Protein AF-A0A3B9VF17-F1 (afdb_monomer)

Mean predicted aligned error: 5.87 Å

pLDDT: mean 86.7, std 12.81, range [39.03, 98.38]

Solvent-accessible surface area (backbone atoms only — not comparable to full-atom values): 11027 Å² total; per-residue (Å²): 119,50,37,36,34,50,56,91,50,98,65,74,57,71,63,50,37,78,75,33,61,50,42,64,71,51,41,80,39,80,69,95,64,59,68,68,61,49,61,46,72,39,68,63,47,33,46,31,40,68,51,76,87,60,20,38,36,35,48,37,70,37,72,67,36,39,51,50,50,23,49,32,55,26,48,61,78,36,95,79,31,61,57,52,21,50,26,45,31,33,50,49,46,45,34,44,37,46,25,60,60,62,47,47,57,66,59,47,52,53,27,52,74,69,71,45,40,64,62,52,49,53,54,42,44,63,75,40,40,91,52,50,34,43,35,40,38,34,71,47,86,70,33,35,40,34,41,34,35,72,34,90,40,50,81,57,70,67,50,74,69,56,84,60,80,84,77,58,90,54,87,58,71,48,38,61,45,48,29,67,61,39,30,53,80,67,45,26,51,73,49,72,38,82,62,47,25,26,37,40,37,44,37,117

Radius of gyration: 16.9 Å; Cα contacts (8 Å, |Δi|>4): 345; chains: 1; bounding box: 52×29×39 Å

Sequence (204 aa):
MKIYLNKQTHYNLENLKHRYKCLEDLEIKEFERDLGSLISDDLDNVYCQLKERETLNFYLRSPQQISYLAKQIARDFSDNSATLRLSLSELLMNSLEHGNLKIDSNTKNEMISAGSYYDLLEHLVESNNNKFIEVEYKLNEPKEIRIKDQGEGFCYQHYINANDIEDNATYSGRGIQIASVELPKNKATFKYHEGGTKLIIQFD

Secondary structure (DSSP, 8-state):
--EEEETT--S-HHHHHHH-GGGTTEEEE--SS-HHHHHHH-SSSEEEEEEGGGEEEEEE-SHHHHHHHHHHHHTTT-TT-HHHHHHHHHHHHHIIIIIIS---HHHHHHHHHTT-HHHHHHHHHHHTTT--EEEEEE-SSSPEEEEE-SS----THHHHS---SSS--SSTTHHHHHHHHHHHHTTEEEEEEGGGTEEEEEE-

Foldseek 3Di:
DAEEEAPPDPDDVVVVVVQAQLCVRYDYDHDPDDPLVCQLPDQPYWYWYQDPQRKIKIKHLDLNHQLSSLVSRLVRQDPPSPLSSLLSSLLQVCLNQCFQQNPDLVNQQVCVVVVNNVVSSVVSSNVRSSWIWIWIWNSDPQTKIKIFGNGPADPCVVLLPPPCPPPCPGPPSCSNVSNNVRQVVSQKDKDADPRHRMMMITHD

Nearest PDB structures (foldseek):
  8isj-assembly1_A  TM=5.105E-01  e=7.299E-01  Arabidopsis thaliana
  8isi-assembly1_B  TM=4.312E-01  e=2.326E+00  Arabidopsis thaliana
  8isj-assembly1_B  TM=3.440E-01  e=1.381E+00  Arabidopsis thaliana
  8f5z-assembly1_A  TM=4.822E-01  e=9.348E+00  Arabidopsis thaliana

Structure (mmCIF, N/CA/C/O backbone):
data_AF-A0A3B9VF17-F1
#
_entry.id   AF-A0A3B9VF17-F1
#
loop_
_atom_site.group_PDB
_atom_site.id
_atom_site.type_symbol
_atom_site.label_atom_id
_atom_site.label_alt_id
_atom_site.label_comp_id
_atom_site.label_asym_id
_atom_site.label_entity_id
_atom_site.label_seq_id
_atom_site.pdbx_PDB_ins_code
_atom_site.Cartn_x
_atom_site.Cartn_y
_atom_site.Cartn_z
_atom_site.occupancy
_atom_site.B_iso_or_equiv
_atom_site.auth_seq_id
_atom_site.auth_comp_id
_atom_site.auth_asym_id
_atom_site.auth_atom_id
_atom_site.pdbx_PDB_model_num
ATOM 1 N N . MET A 1 1 ? -7.890 14.203 -3.040 1.00 89.69 1 MET A N 1
ATOM 2 C CA . MET A 1 1 ? -7.988 12.784 -2.668 1.00 89.69 1 MET A CA 1
ATOM 3 C C . MET A 1 1 ? -8.905 12.621 -1.475 1.00 89.69 1 MET A C 1
ATOM 5 O O . MET A 1 1 ? -8.795 13.400 -0.532 1.00 89.69 1 MET A O 1
ATOM 9 N N . LYS A 1 2 ? -9.821 11.656 -1.549 1.00 93.00 2 LYS A N 1
ATOM 10 C CA . LYS A 1 2 ? -10.752 11.261 -0.483 1.00 93.00 2 LYS A CA 1
ATOM 11 C C . LYS A 1 2 ? -10.677 9.747 -0.270 1.00 93.00 2 LYS A C 1
ATOM 13 O O . LYS A 1 2 ? -10.248 9.032 -1.176 1.00 93.00 2 LYS A O 1
ATOM 18 N N . ILE A 1 3 ? -11.101 9.267 0.900 1.00 93.25 3 ILE A N 1
ATOM 19 C CA . ILE A 1 3 ? -11.329 7.834 1.143 1.00 93.25 3 ILE A CA 1
ATOM 20 C C . ILE A 1 3 ? -12.826 7.570 1.073 1.00 93.25 3 ILE A C 1
ATOM 22 O O . ILE A 1 3 ? -13.580 8.157 1.846 1.00 93.25 3 ILE A O 1
ATOM 26 N N . TYR A 1 4 ? -13.254 6.678 0.187 1.00 93.50 4 TYR A N 1
ATOM 27 C CA . TYR A 1 4 ? -14.648 6.284 0.076 1.00 93.50 4 TYR A CA 1
ATOM 28 C C . TYR A 1 4 ? -14.893 4.892 0.637 1.00 93.50 4 TYR A C 1
ATOM 30 O O . TYR A 1 4 ? -14.300 3.915 0.181 1.00 93.50 4 TYR A O 1
ATOM 38 N N . LEU A 1 5 ? -15.803 4.797 1.602 1.00 90.38 5 LEU A N 1
ATOM 39 C CA . LEU A 1 5 ? -16.266 3.530 2.156 1.00 90.38 5 LEU A CA 1
ATOM 40 C C . LEU A 1 5 ? -17.581 3.114 1.507 1.00 90.38 5 LEU A C 1
ATOM 42 O O . LEU A 1 5 ? -18.548 3.879 1.511 1.00 90.38 5 LEU A O 1
ATOM 46 N N . ASN A 1 6 ? -17.623 1.880 1.003 1.00 86.31 6 ASN A N 1
ATOM 47 C CA . ASN A 1 6 ? -18.844 1.301 0.454 1.00 86.31 6 ASN A CA 1
ATOM 48 C C . ASN A 1 6 ? -19.916 1.115 1.550 1.00 86.31 6 ASN A C 1
ATOM 50 O O . ASN A 1 6 ? -19.707 0.387 2.519 1.00 86.31 6 ASN A O 1
ATOM 54 N N . LYS A 1 7 ? -21.082 1.741 1.351 1.00 72.50 7 LYS A N 1
ATOM 55 C CA . LYS A 1 7 ? -22.244 1.768 2.260 1.00 72.50 7 LYS A CA 1
ATOM 56 C C . LYS A 1 7 ? -22.874 0.403 2.582 1.00 72.50 7 LYS A C 1
ATOM 58 O O . LYS A 1 7 ? -23.651 0.326 3.528 1.00 72.50 7 LYS A O 1
ATOM 63 N N . GLN A 1 8 ? -22.552 -0.679 1.868 1.00 63.75 8 GLN A N 1
ATOM 64 C CA . GLN A 1 8 ? -23.110 -2.023 2.130 1.00 63.75 8 GLN A CA 1
ATOM 65 C C . GLN A 1 8 ? -22.762 -2.614 3.519 1.00 63.75 8 GLN A C 1
ATOM 67 O O . GLN A 1 8 ? -23.153 -3.732 3.843 1.00 63.75 8 GLN A O 1
ATOM 72 N N . THR A 1 9 ? -22.034 -1.886 4.362 1.00 60.69 9 THR A N 1
ATOM 73 C CA . THR A 1 9 ? -21.557 -2.341 5.668 1.00 60.69 9 THR A CA 1
ATOM 74 C C . THR A 1 9 ? -22.549 -1.963 6.778 1.00 60.69 9 THR A C 1
ATOM 76 O O . THR A 1 9 ? -22.805 -0.782 6.997 1.00 60.69 9 THR A O 1
ATOM 79 N N . HIS A 1 10 ? -23.072 -2.935 7.536 1.00 58.78 10 HIS A N 1
ATOM 80 C CA . HIS A 1 10 ? -24.041 -2.727 8.635 1.00 58.78 10 HIS A CA 1
ATOM 81 C C . HIS A 1 10 ? -23.452 -2.123 9.935 1.00 58.78 10 HIS A C 1
ATOM 83 O O . HIS A 1 10 ? -23.993 -2.330 11.021 1.00 58.78 10 HIS A O 1
ATOM 89 N N . TYR A 1 11 ? -22.341 -1.388 9.864 1.00 63.72 11 TYR A N 1
ATOM 90 C CA . TYR A 1 11 ? -21.619 -0.899 11.043 1.00 63.72 11 TYR A CA 1
ATOM 91 C C . TYR A 1 11 ? -21.851 0.591 11.313 1.00 63.72 11 TYR A C 1
ATOM 93 O O . TYR A 1 11 ? -22.011 1.398 10.398 1.00 63.72 11 TYR A O 1
ATOM 101 N N . ASN A 1 12 ? -21.812 0.967 12.594 1.00 71.50 12 ASN A N 1
ATOM 102 C CA . ASN A 1 12 ? -21.873 2.360 13.028 1.00 71.50 12 ASN A CA 1
ATOM 103 C C . ASN A 1 12 ? -20.493 3.028 12.873 1.00 71.50 12 ASN A C 1
ATOM 105 O O . ASN A 1 12 ? -19.665 2.989 13.784 1.00 71.50 12 ASN A O 1
ATOM 109 N N . LEU A 1 13 ? -20.248 3.622 11.703 1.00 77.06 13 LEU A N 1
ATOM 110 C CA . LEU A 1 13 ? -18.982 4.282 11.373 1.00 77.06 13 LEU A CA 1
ATOM 111 C C . LEU A 1 13 ? -18.677 5.499 12.259 1.00 77.06 13 LEU A C 1
ATOM 113 O O . LEU A 1 13 ? -17.509 5.769 12.524 1.00 77.06 13 LEU A O 1
ATOM 117 N N . GLU A 1 14 ? -19.695 6.217 12.734 1.00 80.25 14 GLU A N 1
ATOM 118 C CA . GLU A 1 14 ? -19.496 7.417 13.560 1.00 80.25 14 GLU A CA 1
ATOM 119 C C . GLU A 1 14 ? -18.736 7.090 14.850 1.00 80.25 14 GLU A C 1
ATOM 121 O O . GLU A 1 14 ? -17.840 7.827 15.257 1.00 80.25 14 GLU A O 1
ATOM 126 N N . ASN A 1 15 ? -19.001 5.923 15.446 1.00 78.94 15 ASN A N 1
ATOM 127 C CA . ASN A 1 15 ? -18.229 5.448 16.593 1.00 78.94 15 ASN A CA 1
ATOM 128 C C . ASN A 1 15 ? -16.751 5.206 16.225 1.00 78.94 15 ASN A C 1
ATOM 130 O O . ASN A 1 15 ? -15.850 5.673 16.921 1.00 78.94 15 ASN A O 1
ATOM 134 N N . LEU A 1 16 ? -16.495 4.547 15.090 1.00 80.38 16 LEU A N 1
ATOM 135 C CA . LEU A 1 16 ? -15.132 4.267 14.629 1.00 80.38 16 LEU 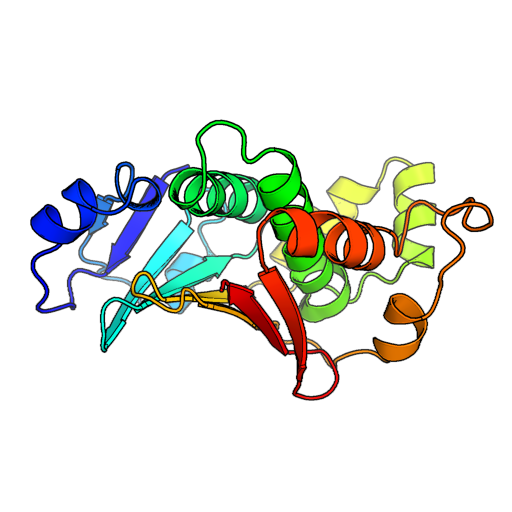A CA 1
ATOM 136 C C . LEU A 1 16 ? -14.350 5.554 14.340 1.00 80.38 16 LEU A C 1
ATOM 138 O O . LEU A 1 16 ? -13.188 5.654 14.728 1.00 80.38 16 LEU A O 1
ATOM 142 N N . LYS A 1 17 ? -14.979 6.561 13.724 1.00 86.19 17 LYS A N 1
ATOM 143 C CA . LYS A 1 17 ? -14.353 7.865 13.446 1.00 86.19 17 LYS A CA 1
ATOM 144 C C . LYS A 1 17 ? -13.918 8.610 14.700 1.00 86.19 17 LYS A C 1
ATOM 146 O O . LYS A 1 17 ? -12.888 9.270 14.685 1.00 86.19 17 LYS A O 1
ATOM 151 N N . HIS A 1 18 ? -14.666 8.483 15.795 1.00 83.12 18 HIS A N 1
ATOM 152 C CA . HIS A 1 18 ? -14.258 9.059 17.076 1.00 83.12 18 HIS A CA 1
ATOM 153 C C . HIS A 1 18 ? -13.050 8.352 17.701 1.00 83.12 18 HIS A C 1
ATOM 155 O O . HIS A 1 18 ? -12.362 8.942 18.532 1.00 83.12 18 HIS A O 1
ATOM 161 N N . ARG A 1 19 ? -12.794 7.095 17.323 1.00 82.44 19 ARG A N 1
ATOM 162 C CA . ARG A 1 19 ? -11.741 6.260 17.908 1.00 82.44 19 ARG A CA 1
ATOM 163 C C . ARG A 1 19 ? -10.463 6.204 17.065 1.00 82.44 19 ARG A C 1
ATOM 165 O O . ARG A 1 19 ? -9.390 6.010 17.632 1.00 82.44 19 ARG A O 1
ATOM 172 N N . TYR A 1 20 ? -10.569 6.379 15.748 1.00 87.00 20 TYR A N 1
ATOM 173 C CA . TYR A 1 20 ? -9.475 6.193 14.792 1.00 87.00 20 TYR A CA 1
ATOM 174 C C . TYR A 1 20 ? -9.318 7.413 13.881 1.00 87.00 20 TYR A C 1
ATOM 176 O O . TYR A 1 20 ? -10.197 7.722 13.073 1.00 87.00 20 TYR A O 1
ATOM 184 N N . LYS A 1 21 ? -8.166 8.084 13.980 1.00 86.19 21 LYS A N 1
ATOM 185 C CA . LYS A 1 21 ? -7.835 9.295 13.217 1.00 86.19 21 LYS A CA 1
ATOM 186 C C . LYS A 1 21 ? -7.746 9.036 11.713 1.00 86.19 21 LYS A C 1
ATOM 188 O O . LYS A 1 21 ? -8.050 9.926 10.923 1.00 86.19 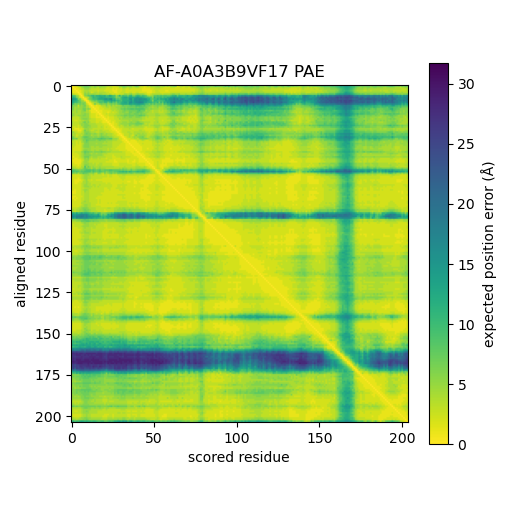21 LYS A O 1
ATOM 193 N N . CYS A 1 22 ? -7.364 7.829 11.289 1.00 86.00 22 CYS A N 1
ATOM 194 C CA . CYS A 1 22 ? -7.292 7.462 9.874 1.00 86.00 22 CYS A CA 1
ATOM 195 C C . CYS A 1 22 ? -8.662 7.533 9.176 1.00 86.00 22 CYS A C 1
ATOM 197 O O . CYS A 1 22 ? -8.720 7.643 7.949 1.00 86.00 22 CYS A O 1
ATOM 199 N N . LEU A 1 23 ? -9.751 7.517 9.956 1.00 86.81 23 LEU A N 1
ATOM 200 C CA . LEU A 1 23 ? -11.132 7.544 9.479 1.00 86.81 23 LEU A CA 1
ATOM 201 C C . LEU A 1 23 ? -11.753 8.939 9.479 1.00 86.81 23 LEU A C 1
ATOM 203 O O . LEU A 1 23 ? -12.861 9.090 8.967 1.00 86.81 23 LEU A O 1
ATOM 207 N N . GLU A 1 24 ? -11.076 9.953 10.026 1.00 85.00 24 GLU A N 1
ATOM 208 C CA . GLU A 1 24 ? -11.612 11.320 10.112 1.00 85.00 24 GLU A CA 1
ATOM 209 C C . GLU A 1 24 ? -12.061 11.844 8.739 1.00 85.00 24 GLU A C 1
ATOM 211 O O . GLU A 1 24 ? -13.158 12.384 8.606 1.00 85.00 24 GLU A O 1
ATOM 216 N N . ASP A 1 25 ? -11.254 11.594 7.706 1.00 84.94 25 ASP A N 1
ATOM 217 C CA . ASP A 1 25 ? -11.475 12.087 6.339 1.00 84.94 25 ASP A CA 1
ATOM 218 C C . ASP A 1 25 ? -12.279 11.113 5.452 1.00 84.94 25 ASP A C 1
ATOM 220 O O . ASP A 1 25 ? -12.398 11.309 4.240 1.00 84.94 25 ASP A O 1
ATOM 224 N N . LEU A 1 26 ? -12.801 10.024 6.025 1.00 89.31 26 LEU A N 1
ATOM 225 C CA . LEU A 1 26 ? -13.478 8.971 5.272 1.00 89.31 26 LEU A CA 1
ATOM 226 C C . LEU A 1 26 ? -14.944 9.341 4.993 1.00 89.31 26 LEU A C 1
ATOM 228 O O . LEU A 1 26 ? -15.722 9.662 5.894 1.00 89.31 26 LEU A O 1
ATOM 232 N N . GLU A 1 27 ? -15.349 9.257 3.729 1.00 91.00 27 GLU A N 1
ATOM 233 C CA . GLU A 1 27 ? -16.702 9.543 3.247 1.00 91.00 27 GLU A CA 1
ATOM 234 C C . GLU A 1 27 ? -17.443 8.240 2.922 1.00 91.00 27 GLU A C 1
ATOM 236 O O . GLU A 1 27 ? -16.956 7.406 2.160 1.00 91.00 27 GLU A O 1
ATOM 241 N N . ILE A 1 28 ? -18.650 8.058 3.463 1.00 88.12 28 ILE A N 1
ATOM 242 C CA . ILE A 1 28 ? -19.501 6.920 3.088 1.00 88.12 28 ILE A CA 1
ATOM 243 C C . ILE A 1 28 ? -20.175 7.230 1.760 1.00 88.12 28 ILE A C 1
ATOM 245 O O . ILE A 1 28 ? -20.833 8.266 1.628 1.00 88.12 28 ILE A O 1
ATOM 249 N N . LYS A 1 29 ? -20.076 6.305 0.805 1.00 87.75 29 LYS A N 1
ATOM 250 C CA . LYS A 1 29 ? -20.800 6.396 -0.462 1.00 87.75 29 LYS A CA 1
ATOM 251 C C . LYS A 1 29 ? -21.434 5.069 -0.843 1.00 87.75 29 LYS A C 1
ATOM 253 O O . LYS A 1 29 ? -20.898 3.989 -0.598 1.00 87.75 29 LYS A O 1
ATOM 258 N N . GLU A 1 30 ? -22.611 5.176 -1.441 1.00 85.00 30 GLU A N 1
ATOM 259 C CA . GLU A 1 30 ? -23.210 4.085 -2.194 1.00 85.00 30 GLU A CA 1
ATOM 260 C C . GLU A 1 30 ? -22.694 4.172 -3.623 1.00 85.00 30 GLU A C 1
ATOM 262 O O . GLU A 1 30 ? -22.652 5.259 -4.203 1.00 85.00 30 GLU A O 1
ATOM 267 N N . PHE A 1 31 ? -22.258 3.042 -4.159 1.00 83.88 31 PHE A N 1
ATOM 268 C CA . PHE A 1 31 ? -21.718 2.972 -5.503 1.00 83.88 31 PHE A CA 1
ATOM 269 C C . PHE A 1 31 ? -22.692 2.217 -6.394 1.00 83.88 31 PHE A C 1
ATOM 271 O O . PHE A 1 31 ? -23.063 1.088 -6.085 1.00 83.88 31 PHE A O 1
ATOM 278 N N . GLU A 1 32 ? -23.088 2.837 -7.502 1.00 84.12 32 GLU A N 1
ATOM 279 C CA . GLU A 1 32 ? -23.902 2.180 -8.532 1.00 84.12 32 GLU A CA 1
ATOM 280 C C . GLU A 1 32 ? -23.059 1.245 -9.412 1.00 84.12 32 GLU A C 1
ATOM 282 O O . GLU A 1 32 ? -23.558 0.256 -9.942 1.00 84.12 32 GLU A O 1
ATOM 287 N N . ARG A 1 33 ? -21.765 1.558 -9.557 1.00 88.06 33 ARG A N 1
ATOM 288 C CA . ARG A 1 33 ? -20.777 0.762 -10.294 1.00 88.06 33 ARG A CA 1
ATOM 289 C C . ARG A 1 33 ? -20.132 -0.273 -9.377 1.00 88.06 33 ARG A C 1
ATOM 291 O O . ARG A 1 33 ? -20.023 -0.055 -8.169 1.00 88.06 33 ARG A O 1
ATOM 298 N N . ASP A 1 34 ? -19.656 -1.374 -9.954 1.00 89.12 34 ASP A N 1
ATOM 299 C CA . ASP A 1 34 ? -18.864 -2.340 -9.203 1.00 89.12 34 ASP A CA 1
ATOM 300 C C . ASP A 1 34 ? -17.531 -1.728 -8.744 1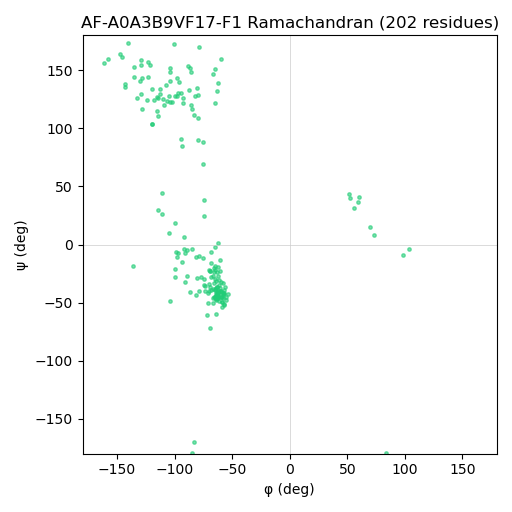.00 89.12 34 ASP A C 1
ATOM 302 O O . ASP A 1 34 ? -16.969 -0.818 -9.362 1.00 89.12 34 ASP A O 1
ATOM 306 N N . LEU A 1 35 ? -17.028 -2.239 -7.623 1.00 89.56 35 LEU A N 1
ATOM 307 C CA . LEU A 1 35 ? -15.846 -1.694 -6.972 1.00 89.56 35 LEU A CA 1
ATOM 308 C C . LEU A 1 35 ? -14.585 -1.807 -7.841 1.00 89.56 35 LEU A C 1
ATOM 310 O O . LEU A 1 35 ? -13.763 -0.895 -7.827 1.00 89.56 35 LEU A O 1
ATOM 314 N N . GLY A 1 36 ? -14.442 -2.895 -8.603 1.00 90.75 36 GLY A N 1
ATOM 315 C CA . GLY A 1 36 ? -13.287 -3.103 -9.476 1.00 90.75 36 GLY A CA 1
ATOM 316 C C . GLY A 1 36 ? -13.218 -2.045 -10.572 1.00 90.75 36 GLY A C 1
ATOM 317 O O . GLY A 1 36 ? -12.158 -1.474 -10.816 1.00 90.75 36 GLY A O 1
ATOM 318 N N . SER A 1 37 ? -14.363 -1.713 -11.167 1.00 92.50 37 SER A N 1
ATOM 319 C CA . SER A 1 37 ? -14.459 -0.655 -12.167 1.00 92.50 37 SER A CA 1
ATOM 320 C C . SER A 1 37 ? -14.144 0.733 -11.598 1.00 92.50 37 SER A C 1
ATOM 322 O O . SER A 1 37 ? -13.466 1.514 -12.258 1.00 92.50 37 SER A O 1
ATOM 324 N N . LEU A 1 38 ? -14.570 1.037 -10.369 1.00 92.81 38 LEU A N 1
ATOM 325 C CA . LEU A 1 38 ? -14.210 2.297 -9.706 1.00 92.81 38 LEU A CA 1
ATOM 326 C C . LEU A 1 38 ? -12.704 2.404 -9.457 1.00 92.81 38 LEU A C 1
ATOM 328 O O . LEU A 1 38 ? -12.100 3.422 -9.777 1.00 92.81 38 LEU A O 1
ATOM 332 N N . ILE A 1 39 ? -12.100 1.335 -8.933 1.00 93.56 39 ILE A N 1
ATOM 333 C CA . ILE A 1 39 ? -10.655 1.258 -8.695 1.00 93.56 39 ILE A CA 1
ATOM 334 C C . ILE A 1 39 ? -9.881 1.406 -10.013 1.00 93.56 39 ILE A C 1
ATOM 336 O O . ILE A 1 39 ? -8.844 2.065 -10.044 1.00 93.56 39 ILE A O 1
ATOM 340 N N . SER A 1 40 ? -10.374 0.805 -11.100 1.00 92.94 40 SER A N 1
ATOM 341 C CA . SER A 1 40 ? -9.770 0.883 -12.437 1.00 92.94 40 SER A CA 1
ATOM 342 C C . SER A 1 40 ? -9.769 2.309 -13.012 1.00 92.94 40 SER A C 1
ATOM 344 O O . SER A 1 40 ? -8.799 2.710 -13.659 1.00 92.94 40 SER A O 1
ATOM 346 N N . ASP A 1 41 ? -10.819 3.086 -12.761 1.00 92.44 41 ASP A N 1
ATOM 347 C CA . ASP A 1 41 ? -11.034 4.360 -13.456 1.00 92.44 41 ASP A CA 1
ATOM 348 C C . ASP A 1 41 ? -10.611 5.594 -12.647 1.00 92.44 41 ASP A C 1
ATOM 350 O O . ASP A 1 41 ? -10.396 6.657 -13.224 1.00 92.44 41 ASP A O 1
ATOM 354 N N . ASP A 1 42 ? -10.514 5.480 -11.321 1.00 93.69 42 ASP A N 1
ATOM 355 C CA . ASP A 1 42 ? -10.241 6.607 -10.428 1.00 93.69 42 ASP A CA 1
ATOM 356 C C . ASP A 1 42 ? -8.944 6.395 -9.635 1.00 93.69 42 ASP A C 1
ATOM 358 O O . ASP A 1 42 ? -8.879 5.641 -8.660 1.00 93.69 42 ASP A O 1
ATOM 362 N N . LEU A 1 43 ? -7.901 7.106 -10.066 1.00 93.62 43 LEU A N 1
ATOM 363 C CA . LEU A 1 43 ? -6.585 7.136 -9.423 1.00 93.62 43 LEU A CA 1
ATOM 364 C C . LEU A 1 43 ? -6.447 8.251 -8.372 1.00 93.62 43 LEU A C 1
ATOM 366 O O . LEU A 1 43 ? -5.439 8.297 -7.658 1.00 93.62 43 LEU A O 1
ATOM 370 N N . ASP A 1 44 ? -7.446 9.132 -8.262 1.00 94.62 44 ASP A N 1
ATOM 371 C CA . ASP A 1 44 ? -7.438 10.321 -7.407 1.00 94.62 44 ASP A CA 1
ATOM 372 C C . ASP A 1 44 ? -8.064 10.078 -6.033 1.00 94.62 44 ASP A C 1
ATOM 374 O O . ASP A 1 44 ? -7.883 10.897 -5.122 1.00 94.62 44 ASP A O 1
ATOM 378 N N . ASN A 1 45 ? -8.803 8.980 -5.858 1.00 95.38 45 ASN A N 1
ATOM 379 C CA . ASN A 1 45 ? -9.443 8.613 -4.596 1.00 95.38 45 ASN A CA 1
ATOM 380 C C . ASN A 1 45 ? -9.127 7.180 -4.181 1.00 95.38 45 ASN A C 1
ATOM 382 O O . ASN A 1 45 ? -8.842 6.321 -5.006 1.00 95.38 45 ASN A O 1
ATOM 386 N N . VAL A 1 46 ? -9.185 6.919 -2.877 1.00 95.88 46 VAL A N 1
ATOM 387 C CA . VAL A 1 46 ? -8.988 5.581 -2.316 1.00 95.88 46 VAL A CA 1
ATOM 388 C C . VAL A 1 46 ? -10.348 4.978 -2.021 1.00 95.88 46 VAL A C 1
ATOM 390 O O . VAL A 1 46 ? -11.157 5.572 -1.310 1.00 95.88 46 VAL A O 1
ATOM 393 N N . TYR A 1 47 ? -10.586 3.774 -2.520 1.00 94.75 47 TYR A N 1
ATOM 394 C CA . TYR A 1 47 ? -11.794 3.022 -2.216 1.00 94.75 47 TYR A CA 1
ATOM 395 C C . TYR A 1 47 ? -11.511 2.020 -1.108 1.00 94.75 47 TYR A C 1
ATOM 397 O O . TYR A 1 47 ? -10.427 1.437 -1.042 1.00 94.75 47 TYR A O 1
ATOM 405 N N . CYS A 1 48 ? -12.487 1.813 -0.230 1.00 92.81 48 CYS A N 1
ATOM 406 C CA . CYS A 1 48 ? -12.377 0.839 0.836 1.00 92.81 48 CYS A CA 1
ATOM 407 C C . CYS A 1 48 ? -13.703 0.154 1.169 1.00 92.81 48 CYS A C 1
ATOM 409 O O . CYS A 1 48 ? -14.800 0.622 0.846 1.00 92.81 48 CYS A O 1
ATOM 411 N N . GLN A 1 49 ? -13.579 -0.985 1.838 1.00 91.31 49 GLN A N 1
ATOM 412 C CA . GLN A 1 49 ? -14.684 -1.762 2.380 1.00 91.31 49 GLN A CA 1
ATOM 413 C C . GLN A 1 49 ? -14.395 -2.100 3.836 1.00 91.31 49 GLN A C 1
ATOM 415 O O . GLN A 1 49 ? -13.267 -2.436 4.190 1.00 91.31 49 GLN A O 1
ATOM 420 N N . LEU A 1 50 ? -15.419 -2.056 4.680 1.00 87.00 50 LEU A N 1
ATOM 421 C CA . LEU A 1 50 ? -15.315 -2.562 6.039 1.00 87.00 50 LEU A CA 1
ATOM 422 C C . LEU A 1 50 ? -15.597 -4.066 6.009 1.00 87.00 50 LEU A C 1
ATOM 424 O O . LEU A 1 50 ? -16.685 -4.499 5.634 1.00 87.00 50 LEU A O 1
ATOM 428 N N . LYS A 1 51 ? -14.592 -4.851 6.381 1.00 84.56 51 LYS A N 1
ATOM 429 C CA . LYS A 1 51 ? -14.700 -6.280 6.671 1.00 84.56 51 LYS A CA 1
ATOM 430 C C . LYS A 1 51 ? -15.133 -6.472 8.134 1.00 84.56 51 LYS A C 1
ATOM 432 O O . LYS A 1 51 ? -15.358 -5.521 8.884 1.00 84.56 51 LYS A O 1
ATOM 437 N N . GLU A 1 52 ? -15.262 -7.723 8.557 1.00 78.00 52 GLU A N 1
ATOM 438 C CA . GLU A 1 52 ? -15.599 -8.062 9.941 1.00 78.00 52 GLU A CA 1
ATOM 439 C C . GLU A 1 52 ? -14.560 -7.528 10.953 1.00 78.00 52 GLU A C 1
ATOM 441 O O . GLU A 1 52 ? -13.394 -7.286 10.630 1.00 78.00 52 GLU A O 1
ATOM 446 N N . ARG A 1 53 ? -14.978 -7.406 12.223 1.00 77.44 53 ARG A N 1
ATOM 447 C CA . ARG A 1 53 ? -14.102 -7.106 13.378 1.00 77.44 53 ARG A CA 1
ATOM 448 C C . ARG A 1 53 ? -13.324 -5.783 13.282 1.00 77.44 53 ARG A C 1
ATOM 450 O O . ARG A 1 53 ? -12.193 -5.712 13.755 1.00 77.44 53 ARG A O 1
ATOM 457 N N . GLU A 1 54 ? -13.935 -4.744 12.708 1.00 84.62 54 GLU A N 1
ATOM 458 C CA . GLU A 1 54 ? -13.312 -3.416 12.543 1.00 84.62 54 GLU A CA 1
ATOM 459 C C . GLU A 1 54 ? -12.030 -3.475 11.691 1.00 84.62 54 GLU A C 1
ATOM 461 O O . GLU A 1 54 ? -11.015 -2.851 11.999 1.00 84.62 54 GLU A O 1
ATOM 466 N N . THR A 1 55 ? -12.071 -4.270 10.619 1.00 90.38 55 THR A N 1
ATOM 467 C CA . THR A 1 55 ? -10.989 -4.356 9.631 1.00 90.38 55 THR A CA 1
ATOM 468 C C . THR A 1 55 ? -11.397 -3.596 8.381 1.00 90.38 55 THR A C 1
ATOM 470 O O . THR A 1 55 ? -12.415 -3.918 7.775 1.00 90.38 55 THR A O 1
ATOM 473 N N . LEU A 1 56 ? -10.616 -2.604 7.969 1.00 92.69 56 LEU A N 1
ATOM 474 C CA . LEU A 1 56 ? -10.831 -1.898 6.709 1.00 92.69 56 LEU A CA 1
ATOM 475 C C . LEU A 1 56 ? -9.948 -2.481 5.629 1.00 92.69 56 LEU A C 1
ATOM 477 O O . LEU A 1 56 ? -8.788 -2.779 5.872 1.00 92.69 56 LEU A O 1
ATOM 481 N N . ASN A 1 57 ? -10.496 -2.614 4.435 1.00 95.00 57 ASN A N 1
ATOM 482 C CA . ASN A 1 57 ? -9.766 -3.067 3.275 1.00 95.00 57 ASN A CA 1
ATOM 483 C C . ASN A 1 57 ? -9.703 -1.954 2.244 1.00 95.00 57 ASN A C 1
ATOM 485 O O . ASN A 1 57 ? -10.751 -1.551 1.743 1.00 95.00 57 ASN A O 1
ATOM 489 N N . PHE A 1 58 ? -8.507 -1.455 1.959 1.00 96.50 58 PHE A N 1
ATOM 490 C CA . PHE A 1 58 ? -8.261 -0.383 0.999 1.00 96.50 58 PHE A CA 1
ATOM 491 C C . PHE A 1 58 ? -7.683 -0.941 -0.295 1.00 96.50 58 PHE A C 1
ATOM 493 O O . PHE A 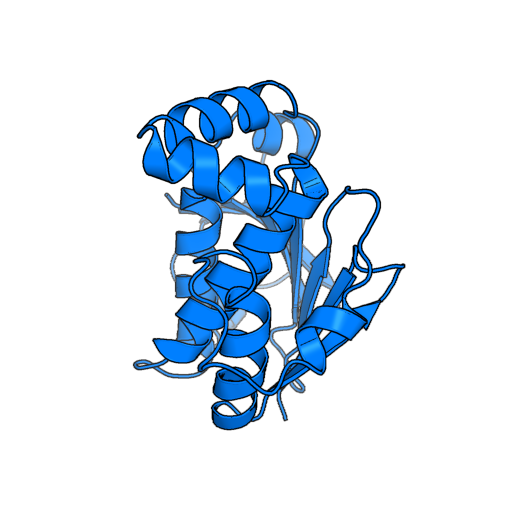1 58 ? -6.970 -1.944 -0.284 1.00 96.50 58 PHE A O 1
ATOM 500 N N . TYR A 1 59 ? -7.951 -0.245 -1.394 1.00 97.25 59 TYR A N 1
ATOM 501 C CA . TYR A 1 59 ? -7.490 -0.623 -2.723 1.00 97.25 59 TYR A CA 1
ATOM 502 C C . TYR A 1 59 ? -6.702 0.527 -3.349 1.00 97.25 59 TYR A C 1
ATOM 504 O O . TYR A 1 59 ? -7.208 1.649 -3.428 1.00 97.25 59 TYR A O 1
ATOM 512 N N . LEU A 1 60 ? -5.461 0.255 -3.762 1.00 98.25 60 LEU A N 1
ATOM 513 C CA . LEU A 1 60 ? -4.517 1.266 -4.250 1.00 98.25 60 LEU A CA 1
ATOM 514 C C . LEU A 1 60 ? -3.925 0.874 -5.603 1.00 98.25 60 LEU A C 1
ATOM 516 O O . LEU A 1 60 ? -3.618 -0.292 -5.840 1.00 98.25 60 LEU A O 1
ATOM 520 N N . ARG A 1 61 ? -3.708 1.859 -6.467 1.00 97.12 61 ARG A N 1
ATOM 521 C CA . ARG A 1 61 ? -3.120 1.705 -7.804 1.00 97.12 61 ARG A CA 1
ATOM 522 C C . ARG A 1 61 ? -2.080 2.762 -8.149 1.00 97.12 61 ARG A C 1
ATOM 524 O O . ARG A 1 61 ? -1.285 2.528 -9.051 1.00 97.12 61 ARG A O 1
ATOM 531 N N . SER A 1 62 ? -2.060 3.893 -7.444 1.00 96.88 62 SER A N 1
ATOM 532 C CA . SER A 1 62 ? -1.150 5.003 -7.728 1.00 96.88 62 SER A CA 1
ATOM 533 C C . SER A 1 62 ? -0.238 5.362 -6.544 1.00 96.88 62 SER A C 1
ATOM 535 O O . SER A 1 62 ? -0.609 5.166 -5.378 1.00 96.88 62 SER A O 1
ATOM 537 N N . PRO A 1 63 ? 0.942 5.957 -6.803 1.00 96.69 63 PRO A N 1
ATOM 538 C CA . PRO A 1 63 ? 1.813 6.495 -5.757 1.00 96.69 63 PRO A CA 1
ATOM 539 C 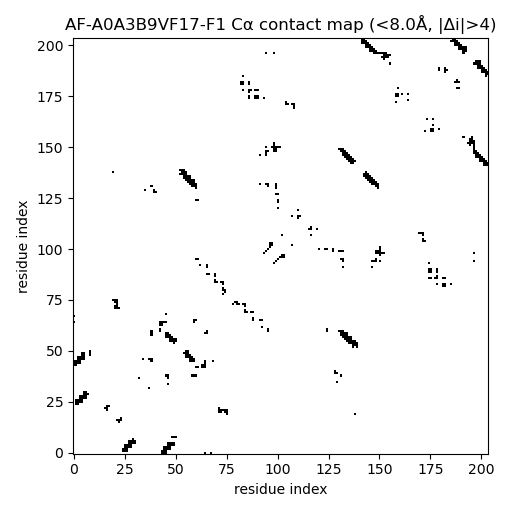C . PRO A 1 63 ? 1.128 7.553 -4.885 1.00 96.69 63 PRO A C 1
ATOM 541 O O . PRO A 1 63 ? 1.391 7.652 -3.686 1.00 96.69 63 PRO A O 1
ATOM 544 N N . GLN A 1 64 ? 0.223 8.342 -5.468 1.00 96.56 64 GLN A N 1
ATOM 545 C CA . GLN A 1 64 ? -0.537 9.369 -4.763 1.00 96.56 64 GLN A CA 1
ATOM 546 C C . GLN A 1 64 ? -1.478 8.728 -3.733 1.00 96.56 64 GLN A C 1
ATOM 548 O O . GLN A 1 64 ? -1.495 9.159 -2.577 1.00 96.56 64 GLN A O 1
ATOM 553 N N . GLN A 1 65 ? -2.195 7.663 -4.117 1.00 97.56 65 GLN A N 1
ATOM 554 C CA . GLN A 1 65 ? -3.044 6.880 -3.212 1.00 97.56 65 GLN A CA 1
ATOM 555 C C . GLN A 1 65 ? -2.223 6.225 -2.095 1.00 97.56 65 GLN A C 1
ATOM 557 O O . GLN A 1 65 ? -2.624 6.276 -0.932 1.00 97.56 65 GLN A O 1
ATOM 562 N N . ILE A 1 66 ? -1.052 5.669 -2.426 1.00 97.75 66 ILE A N 1
ATOM 563 C CA . ILE A 1 66 ? -0.116 5.080 -1.456 1.00 97.75 66 ILE A CA 1
ATOM 564 C C . ILE A 1 66 ? 0.328 6.113 -0.420 1.00 97.75 66 ILE A C 1
ATOM 566 O O . ILE A 1 66 ? 0.165 5.896 0.781 1.00 97.75 66 ILE A O 1
ATOM 570 N N . SER A 1 67 ? 0.848 7.254 -0.879 1.00 95.88 67 SER A N 1
ATOM 571 C CA . SER A 1 67 ? 1.329 8.332 -0.010 1.00 95.88 67 SER A CA 1
ATOM 572 C C . SER A 1 67 ? 0.225 8.840 0.919 1.00 95.88 67 SER A C 1
ATOM 574 O O . SER A 1 67 ? 0.437 9.041 2.121 1.00 95.88 67 SER A O 1
ATOM 576 N N . TYR A 1 68 ? -0.984 8.994 0.377 1.00 95.81 68 TYR A N 1
ATOM 577 C CA . TYR A 1 68 ? -2.141 9.428 1.140 1.00 95.81 68 TYR A CA 1
ATOM 578 C C . TYR A 1 68 ? -2.574 8.391 2.184 1.00 95.81 68 TYR A C 1
ATOM 580 O O . TYR A 1 68 ? -2.694 8.747 3.358 1.00 95.81 68 TYR A O 1
ATOM 588 N N . LEU A 1 69 ? -2.742 7.114 1.816 1.00 96.25 69 LEU A N 1
ATOM 589 C CA . LEU A 1 69 ? -3.153 6.081 2.773 1.00 96.25 69 LEU A CA 1
ATOM 590 C C . LEU A 1 69 ? -2.096 5.866 3.863 1.00 96.25 69 LEU A C 1
ATOM 592 O O . LEU A 1 69 ? -2.445 5.800 5.042 1.00 96.25 69 LEU A O 1
ATOM 596 N N . ALA A 1 70 ? -0.810 5.819 3.501 1.00 95.44 70 ALA A N 1
ATOM 597 C CA . ALA A 1 70 ? 0.285 5.681 4.461 1.00 95.44 70 ALA A CA 1
ATOM 598 C C . ALA A 1 70 ? 0.263 6.811 5.500 1.00 95.44 70 ALA A C 1
ATOM 600 O O . ALA A 1 70 ? 0.424 6.564 6.697 1.00 95.44 70 ALA A O 1
ATOM 601 N N . LYS A 1 71 ? -0.003 8.053 5.067 1.00 93.44 71 LYS A N 1
ATOM 602 C CA . LYS A 1 71 ? -0.195 9.191 5.974 1.00 93.44 71 LYS A CA 1
ATOM 603 C C . LYS A 1 71 ? -1.404 8.988 6.889 1.00 93.44 71 LYS A C 1
ATOM 605 O O . LYS A 1 71 ? -1.276 9.244 8.083 1.00 93.44 71 LYS A O 1
ATOM 610 N N . GLN A 1 72 ? -2.547 8.550 6.358 1.00 92.50 72 GLN A N 1
ATOM 611 C CA . GLN A 1 72 ? -3.765 8.360 7.152 1.00 92.50 72 GLN A CA 1
ATOM 612 C C . GLN A 1 72 ? -3.591 7.269 8.214 1.00 92.50 72 GLN A C 1
ATOM 614 O O . GLN A 1 72 ? -3.876 7.526 9.379 1.00 92.50 72 GLN A O 1
ATOM 619 N N . ILE A 1 73 ? -3.049 6.103 7.853 1.00 93.00 73 ILE A N 1
ATOM 620 C CA . ILE A 1 73 ? -2.792 5.008 8.803 1.00 93.00 73 ILE A CA 1
ATOM 621 C C . ILE A 1 73 ? -1.782 5.438 9.873 1.00 93.00 73 ILE A C 1
ATOM 623 O O . ILE A 1 73 ? -1.989 5.190 11.057 1.00 93.00 73 ILE A O 1
ATOM 627 N N . ALA A 1 74 ? -0.702 6.126 9.496 1.00 91.75 74 ALA A N 1
ATOM 628 C CA . ALA A 1 74 ? 0.332 6.514 10.452 1.00 91.75 74 ALA A CA 1
ATOM 629 C C . ALA A 1 74 ? -0.188 7.472 11.551 1.00 91.75 74 ALA A C 1
ATOM 631 O O . ALA A 1 74 ? 0.326 7.455 12.675 1.00 91.75 74 ALA A O 1
ATOM 632 N N . ARG A 1 75 ? -1.233 8.268 11.269 1.00 89.69 75 ARG A N 1
ATOM 633 C CA . ARG A 1 75 ? -1.886 9.154 12.257 1.00 89.69 75 ARG A CA 1
ATOM 634 C C . ARG A 1 75 ? -2.537 8.392 13.418 1.00 89.69 75 ARG A C 1
ATOM 636 O O . ARG A 1 75 ? -2.674 8.967 14.493 1.00 89.69 75 ARG A O 1
ATOM 643 N N . ASP A 1 76 ? -2.888 7.118 13.243 1.00 87.88 76 ASP A N 1
ATOM 644 C CA . ASP A 1 76 ? -3.498 6.292 14.300 1.00 87.88 76 ASP A CA 1
ATOM 645 C C . ASP A 1 76 ? -2.516 5.811 15.370 1.00 87.88 76 ASP A C 1
ATOM 647 O O . ASP A 1 76 ? -2.937 5.258 16.390 1.00 87.88 76 ASP A O 1
ATOM 651 N N . PHE A 1 77 ? -1.214 5.971 15.134 1.00 84.31 77 PHE A N 1
ATOM 652 C CA . PHE A 1 77 ? -0.167 5.516 16.048 1.00 84.31 77 PHE A CA 1
ATOM 653 C C . PHE A 1 77 ? 0.435 6.678 16.830 1.00 84.31 77 PHE A C 1
ATOM 655 O O . PHE A 1 77 ? 0.551 6.616 18.050 1.00 84.31 77 PHE A O 1
ATOM 662 N N . SER A 1 78 ? 0.808 7.755 16.139 1.00 73.94 78 SER A N 1
ATOM 663 C CA . SER A 1 78 ? 1.240 9.000 16.774 1.00 73.94 78 SER A CA 1
ATOM 664 C C . SER A 1 78 ? 1.167 10.169 15.796 1.00 73.94 78 SER A C 1
ATOM 666 O O . SER A 1 78 ? 1.265 9.987 14.582 1.00 73.94 78 SER A O 1
ATOM 668 N N . ASP A 1 79 ? 1.055 11.389 16.325 1.00 62.00 79 ASP A N 1
ATOM 669 C CA . ASP A 1 79 ? 1.001 12.610 15.509 1.00 62.00 79 ASP A CA 1
ATOM 670 C C . ASP A 1 79 ? 2.341 12.925 14.801 1.00 62.00 79 ASP A C 1
ATOM 672 O O . ASP A 1 79 ? 2.359 13.662 13.819 1.00 62.00 79 ASP A O 1
ATOM 676 N N . ASN A 1 80 ? 3.449 12.305 15.240 1.00 61.50 80 ASN A N 1
ATOM 677 C CA . ASN A 1 80 ? 4.806 12.463 14.690 1.00 61.50 80 ASN A CA 1
ATOM 678 C C . ASN A 1 80 ? 5.357 11.180 14.034 1.00 61.50 80 ASN A C 1
ATOM 680 O O . ASN A 1 80 ? 6.567 10.958 13.982 1.00 61.50 80 ASN A O 1
ATOM 684 N N . SER A 1 81 ? 4.486 10.338 13.486 1.00 77.12 81 SER A N 1
ATOM 685 C CA . SER A 1 81 ? 4.814 9.041 12.877 1.00 77.12 81 SER A CA 1
ATOM 686 C C . SER A 1 81 ? 5.482 9.136 11.492 1.00 77.12 81 SER A C 1
ATOM 688 O O . SER A 1 81 ? 5.218 8.330 10.600 1.00 77.12 81 SER A O 1
ATOM 690 N N . ALA A 1 82 ? 6.368 10.115 11.275 1.00 85.31 82 ALA A N 1
ATOM 691 C CA . ALA A 1 82 ? 7.041 10.327 9.991 1.00 85.31 82 ALA A CA 1
ATOM 692 C C . ALA A 1 82 ? 7.809 9.082 9.513 1.00 85.31 82 ALA A C 1
ATOM 694 O O . ALA A 1 82 ? 7.800 8.783 8.320 1.00 85.31 82 ALA A O 1
ATOM 695 N N . THR A 1 83 ? 8.415 8.339 10.441 1.00 85.94 83 THR A N 1
ATOM 696 C CA . THR A 1 83 ? 9.167 7.110 10.157 1.00 85.94 83 THR A CA 1
ATOM 697 C C . THR A 1 83 ? 8.257 5.930 9.817 1.00 85.94 83 THR A C 1
ATOM 699 O O . THR A 1 83 ? 8.541 5.193 8.874 1.00 85.94 83 THR A O 1
ATOM 702 N N . LEU A 1 84 ? 7.122 5.783 10.510 1.00 89.75 84 LEU A N 1
ATOM 703 C CA . LEU A 1 84 ? 6.103 4.787 10.166 1.00 89.75 84 LEU A CA 1
ATOM 704 C C . LEU A 1 84 ? 5.476 5.097 8.805 1.00 89.75 84 LEU A C 1
ATOM 706 O O . LEU A 1 84 ? 5.371 4.207 7.969 1.00 89.75 84 LEU A O 1
ATOM 710 N N . ARG A 1 85 ? 5.119 6.363 8.553 1.00 92.75 85 ARG A N 1
ATOM 711 C CA . ARG A 1 85 ? 4.618 6.814 7.249 1.00 92.75 85 ARG A CA 1
ATOM 712 C C . ARG A 1 85 ? 5.611 6.476 6.141 1.00 92.75 85 ARG A C 1
ATOM 714 O O . ARG A 1 85 ? 5.200 5.921 5.133 1.00 92.75 85 ARG A O 1
ATOM 721 N N . LEU A 1 86 ? 6.894 6.788 6.338 1.00 90.62 86 LEU A N 1
ATOM 722 C CA . LEU A 1 86 ? 7.946 6.456 5.377 1.00 90.62 86 LEU A CA 1
ATOM 723 C C . LEU A 1 86 ? 8.018 4.943 5.139 1.00 90.62 86 LEU A C 1
ATOM 725 O O . LEU A 1 86 ? 7.957 4.511 3.997 1.00 90.62 86 LEU A O 1
ATOM 729 N N . SER A 1 87 ? 8.062 4.143 6.207 1.00 92.06 87 SER A N 1
ATOM 730 C CA . SER A 1 87 ? 8.124 2.677 6.109 1.00 92.06 87 SER A CA 1
ATOM 731 C C . SER A 1 87 ? 6.928 2.097 5.352 1.00 92.06 87 SER A C 1
ATOM 733 O O . SER A 1 87 ? 7.102 1.254 4.479 1.00 92.06 87 SER A O 1
ATOM 735 N N . LEU A 1 88 ? 5.712 2.568 5.649 1.00 95.06 88 LEU A N 1
ATOM 736 C CA . LEU A 1 88 ? 4.499 2.140 4.952 1.00 95.06 88 LEU A CA 1
ATOM 737 C C . LEU A 1 88 ? 4.525 2.544 3.476 1.00 95.06 88 LEU A C 1
ATOM 739 O O . LEU A 1 88 ? 4.228 1.709 2.627 1.00 95.06 88 LEU A O 1
ATOM 743 N N . SER A 1 89 ? 4.907 3.787 3.166 1.00 95.31 89 SER A N 1
ATOM 744 C CA . SER A 1 89 ? 5.032 4.251 1.783 1.00 95.31 89 SER A CA 1
ATOM 745 C C . SER A 1 89 ? 6.021 3.400 0.992 1.00 95.31 89 SER A C 1
ATOM 747 O O . SER A 1 89 ? 5.695 2.976 -0.108 1.00 95.31 89 SER A O 1
ATOM 749 N N . GLU A 1 90 ? 7.190 3.098 1.554 1.00 93.88 90 GLU A N 1
ATOM 750 C CA . GLU A 1 90 ? 8.212 2.278 0.895 1.00 93.88 90 GLU A CA 1
ATOM 751 C C . GLU A 1 90 ? 7.728 0.843 0.631 1.00 93.88 90 GLU A C 1
ATOM 753 O O . GLU A 1 90 ? 7.880 0.318 -0.470 1.00 93.88 90 GLU A O 1
ATOM 758 N N . LEU A 1 91 ? 7.091 0.205 1.617 1.00 95.00 91 LEU A N 1
ATOM 759 C CA . LEU A 1 91 ? 6.572 -1.160 1.471 1.00 95.00 91 LEU A CA 1
ATOM 760 C C . LEU A 1 91 ? 5.416 -1.241 0.458 1.00 95.00 91 LEU A C 1
ATOM 762 O O . LEU A 1 91 ? 5.339 -2.185 -0.333 1.00 95.00 91 LEU A O 1
ATOM 766 N N . LEU A 1 92 ? 4.536 -0.239 0.445 1.00 97.31 92 LEU A N 1
ATOM 767 C CA . LEU A 1 92 ? 3.452 -0.131 -0.533 1.00 97.31 92 LEU A CA 1
ATOM 768 C C . LEU A 1 92 ? 3.978 0.196 -1.937 1.00 97.31 92 LEU A C 1
ATOM 770 O O . LEU A 1 92 ? 3.501 -0.386 -2.908 1.00 97.31 92 LEU A O 1
ATOM 774 N N . MET A 1 93 ? 4.982 1.068 -2.059 1.00 95.56 93 MET A N 1
ATOM 775 C CA . MET A 1 93 ? 5.634 1.343 -3.343 1.00 95.56 93 MET A CA 1
ATOM 776 C C . MET A 1 93 ? 6.313 0.092 -3.895 1.00 95.56 93 MET A C 1
ATOM 778 O O . MET A 1 93 ? 6.149 -0.186 -5.075 1.00 95.56 93 MET A O 1
ATOM 782 N N . ASN A 1 94 ? 6.962 -0.726 -3.060 1.00 93.19 94 ASN A N 1
ATOM 783 C CA . ASN A 1 94 ? 7.504 -2.015 -3.506 1.00 93.19 94 ASN A CA 1
ATOM 784 C C . ASN A 1 94 ? 6.404 -2.945 -4.045 1.00 93.19 94 ASN A C 1
ATOM 786 O O . ASN A 1 94 ? 6.593 -3.602 -5.066 1.00 93.19 94 ASN A O 1
ATOM 790 N N . SER A 1 95 ? 5.245 -2.969 -3.382 1.00 95.81 95 SER A N 1
ATOM 791 C CA . SER A 1 95 ? 4.081 -3.757 -3.813 1.00 95.81 95 SER A CA 1
ATOM 792 C C . SER A 1 95 ? 3.545 -3.277 -5.174 1.00 95.81 95 SER A C 1
ATOM 794 O O . SER A 1 95 ? 3.145 -4.086 -6.012 1.00 95.81 95 SER A O 1
ATOM 796 N N . LEU A 1 96 ? 3.582 -1.963 -5.431 1.00 96.38 96 LEU A N 1
ATOM 797 C CA . LEU A 1 96 ? 3.200 -1.382 -6.720 1.00 96.38 96 LEU A CA 1
ATOM 798 C C . LEU A 1 96 ? 4.249 -1.688 -7.791 1.00 96.38 96 LEU A C 1
ATOM 800 O O . LEU A 1 96 ? 3.942 -2.327 -8.791 1.00 96.38 96 LEU A O 1
ATOM 804 N N . GLU A 1 97 ? 5.479 -1.233 -7.567 1.00 94.25 97 GLU A N 1
ATOM 805 C CA . GLU A 1 97 ? 6.587 -1.263 -8.520 1.00 94.25 97 GLU A CA 1
ATOM 806 C C . GLU A 1 97 ? 6.975 -2.699 -8.869 1.00 94.25 97 GLU A C 1
ATOM 808 O O . GLU A 1 97 ? 6.865 -3.098 -10.025 1.00 94.25 97 GLU A O 1
ATOM 813 N N . HIS A 1 98 ? 7.378 -3.496 -7.879 1.00 90.31 98 HIS A N 1
ATOM 814 C CA . HIS A 1 98 ? 7.866 -4.854 -8.109 1.00 90.31 98 HIS A CA 1
ATOM 815 C C . HIS A 1 98 ? 6.723 -5.853 -8.279 1.00 90.31 98 HIS A C 1
ATOM 817 O O . HIS A 1 98 ? 6.776 -6.693 -9.176 1.00 90.31 98 HIS A O 1
ATOM 823 N N . GLY A 1 99 ? 5.688 -5.755 -7.441 1.00 93.38 99 GLY A N 1
ATOM 824 C CA . GLY A 1 99 ? 4.549 -6.670 -7.481 1.00 93.38 99 GLY A CA 1
ATOM 825 C C . GLY A 1 99 ? 3.709 -6.470 -8.740 1.00 93.38 99 GLY A C 1
ATOM 826 O O . GLY A 1 99 ? 3.724 -7.280 -9.670 1.00 93.38 99 GLY A O 1
ATOM 827 N N . ASN A 1 100 ? 2.981 -5.358 -8.798 1.00 96.56 100 ASN A N 1
ATOM 828 C CA . ASN A 1 100 ? 1.982 -5.152 -9.846 1.00 96.56 100 ASN A CA 1
ATOM 829 C C . ASN A 1 100 ? 2.574 -4.731 -11.198 1.00 96.56 100 ASN A C 1
ATOM 831 O O . ASN A 1 100 ? 2.103 -5.215 -12.235 1.00 96.56 100 ASN A O 1
ATOM 835 N N . LEU A 1 101 ? 3.584 -3.856 -11.197 1.00 95.75 101 LEU A N 1
ATOM 836 C CA . LEU A 1 101 ? 4.130 -3.236 -12.411 1.00 95.75 101 LEU A CA 1
ATOM 837 C C . LEU A 1 101 ? 5.398 -3.921 -12.944 1.00 95.75 101 LEU A C 1
ATOM 839 O O . LEU A 1 101 ? 5.795 -3.645 -14.073 1.00 95.75 101 LEU A O 1
ATOM 843 N N . LYS A 1 102 ? 6.002 -4.842 -12.178 1.00 93.50 102 LYS A N 1
ATOM 844 C CA . LYS A 1 102 ? 7.235 -5.573 -12.532 1.00 93.50 102 LYS A CA 1
ATOM 845 C C . LYS A 1 102 ? 8.429 -4.669 -12.876 1.00 93.50 102 LYS A C 1
ATOM 847 O O . LYS A 1 102 ? 9.284 -5.035 -13.677 1.00 93.50 102 LYS A O 1
ATOM 852 N N . ILE A 1 103 ? 8.502 -3.494 -12.262 1.00 92.00 103 ILE A N 1
ATOM 853 C CA . ILE A 1 103 ? 9.657 -2.603 -12.352 1.00 92.00 103 ILE A CA 1
ATOM 854 C C . ILE A 1 103 ? 10.707 -3.140 -11.386 1.00 92.00 103 ILE A C 1
ATOM 856 O O 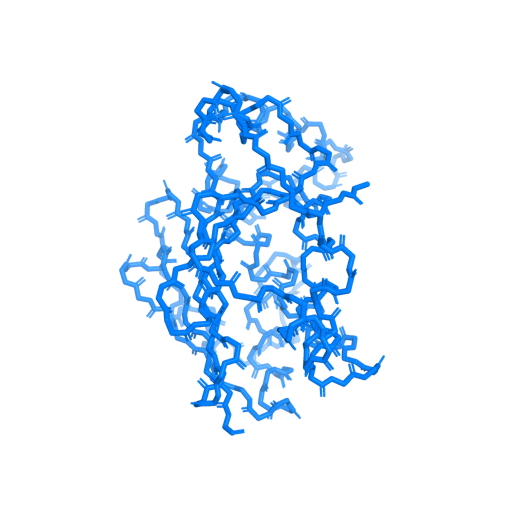. ILE A 1 103 ? 10.516 -3.070 -10.177 1.00 92.00 103 ILE A O 1
ATOM 860 N N . ASP A 1 104 ? 11.802 -3.706 -11.886 1.00 86.94 104 ASP A N 1
ATOM 861 C CA . ASP A 1 104 ? 12.907 -4.130 -11.027 1.00 86.94 104 ASP A CA 1
ATOM 862 C C . ASP A 1 104 ? 13.807 -2.955 -10.604 1.00 86.94 104 ASP A C 1
ATOM 864 O O . ASP A 1 104 ? 13.707 -1.828 -11.093 1.00 86.94 104 ASP A O 1
ATOM 868 N N . SER A 1 105 ? 14.702 -3.227 -9.655 1.00 82.62 105 SER A N 1
ATOM 869 C CA . SER A 1 105 ? 15.636 -2.247 -9.100 1.00 82.62 105 SER A CA 1
ATOM 870 C C . SER A 1 105 ? 16.534 -1.589 -10.152 1.00 82.62 105 SER A C 1
ATOM 872 O O . SER A 1 105 ? 16.798 -0.389 -10.064 1.00 82.62 105 SER A O 1
ATOM 874 N N . ASN A 1 106 ? 17.001 -2.353 -11.142 1.00 86.00 106 ASN A N 1
ATOM 875 C CA . ASN A 1 106 ? 17.903 -1.847 -12.178 1.00 86.00 106 ASN A CA 1
ATOM 876 C C . ASN A 1 106 ? 17.146 -0.899 -13.107 1.00 86.00 106 ASN A C 1
ATOM 878 O O . ASN A 1 106 ? 17.537 0.257 -13.256 1.00 86.00 106 ASN A O 1
ATOM 882 N N . THR A 1 107 ? 15.998 -1.354 -13.607 1.00 90.19 107 THR A N 1
ATOM 883 C CA . THR A 1 107 ? 15.073 -0.577 -14.436 1.00 90.19 107 THR A CA 1
ATOM 884 C C . THR A 1 107 ? 14.667 0.711 -13.727 1.00 90.19 107 THR A C 1
ATOM 886 O O . THR A 1 107 ? 14.726 1.790 -14.313 1.00 90.19 107 THR A O 1
ATOM 889 N N . LYS A 1 108 ? 14.321 0.638 -12.433 1.00 89.31 108 LYS A N 1
ATOM 890 C CA . LYS A 1 108 ? 13.992 1.818 -11.621 1.00 89.31 108 LYS A CA 1
ATOM 891 C C . LYS A 1 108 ? 15.135 2.834 -11.608 1.00 89.31 108 LYS A C 1
ATOM 893 O O . LYS A 1 108 ? 14.908 4.005 -11.902 1.00 89.31 108 LYS A O 1
ATOM 898 N N . ASN A 1 109 ? 16.357 2.407 -11.288 1.00 87.12 109 ASN A N 1
ATOM 899 C CA . ASN A 1 109 ? 17.509 3.311 -11.196 1.00 87.12 109 ASN A CA 1
ATOM 900 C C . ASN A 1 109 ? 17.876 3.933 -12.553 1.00 87.12 109 ASN A C 1
ATOM 902 O O . ASN A 1 109 ? 18.203 5.121 -12.613 1.00 87.12 109 ASN A O 1
ATOM 906 N N . GLU A 1 110 ? 17.793 3.155 -13.633 1.00 92.25 110 GLU A N 1
ATOM 907 C CA . GLU A 1 110 ? 18.016 3.632 -15.001 1.00 92.25 110 GLU A CA 1
ATOM 908 C C . GLU A 1 110 ? 16.997 4.710 -15.383 1.00 92.25 110 GLU A C 1
ATOM 910 O O . GLU A 1 110 ? 17.379 5.795 -15.820 1.00 92.25 110 GLU A O 1
ATOM 915 N N . MET A 1 111 ? 15.709 4.461 -15.140 1.00 93.06 111 MET A N 1
ATOM 916 C CA . MET A 1 111 ? 14.630 5.394 -15.486 1.00 93.06 111 MET A CA 1
ATOM 917 C C . MET A 1 111 ? 14.629 6.649 -14.611 1.00 93.06 111 MET A C 1
ATOM 919 O O . MET A 1 111 ? 14.324 7.738 -15.096 1.00 93.06 111 MET A O 1
ATOM 923 N N . ILE A 1 112 ? 15.010 6.533 -13.333 1.00 91.12 112 ILE A N 1
ATOM 924 C CA . ILE A 1 112 ? 15.229 7.698 -12.462 1.00 91.12 112 ILE A CA 1
ATOM 925 C C . ILE A 1 112 ? 16.381 8.543 -13.010 1.00 91.12 112 ILE A C 1
ATOM 927 O O . ILE A 1 112 ? 16.244 9.759 -13.125 1.00 91.12 112 ILE A O 1
ATOM 931 N N . SER A 1 113 ? 17.490 7.907 -13.393 1.00 91.50 113 SER A N 1
ATOM 932 C CA . SER A 1 113 ? 18.665 8.601 -13.939 1.00 91.50 113 SER A CA 1
ATOM 933 C C . SER A 1 113 ? 18.376 9.263 -15.288 1.00 91.50 113 SER A C 1
ATOM 935 O O . SER A 1 113 ? 18.914 10.327 -15.582 1.00 91.50 113 SER A O 1
ATOM 937 N N . ALA A 1 114 ? 17.497 8.658 -16.089 1.00 94.06 114 ALA A N 1
ATOM 938 C CA . ALA A 1 114 ? 17.010 9.205 -17.352 1.00 94.06 114 ALA A CA 1
ATOM 939 C C . ALA A 1 114 ? 15.913 10.276 -17.186 1.00 94.06 114 ALA A C 1
ATOM 941 O O . ALA A 1 114 ? 15.548 10.927 -18.163 1.00 94.06 114 ALA A O 1
ATOM 942 N N . GLY A 1 115 ? 15.372 10.466 -15.976 1.00 94.44 115 GLY A N 1
ATOM 943 C CA . GLY A 1 115 ? 14.277 11.401 -15.703 1.00 94.44 115 GLY A CA 1
ATOM 944 C C . GLY A 1 115 ? 12.900 10.952 -16.211 1.00 94.44 115 GLY A C 1
ATOM 945 O O . GLY A 1 115 ? 11.957 11.729 -16.132 1.00 94.44 115 GLY A O 1
ATOM 946 N N . SER A 1 116 ? 12.768 9.713 -16.690 1.00 96.06 116 SER A N 1
ATOM 947 C CA . SER A 1 116 ? 11.551 9.149 -17.302 1.00 96.06 116 SER A CA 1
ATOM 948 C C . SER A 1 116 ? 10.795 8.179 -16.385 1.00 96.06 116 SER A C 1
ATOM 950 O O . SER A 1 116 ? 9.894 7.466 -16.821 1.00 96.06 116 SER A O 1
ATOM 952 N N . TYR A 1 117 ? 11.174 8.110 -15.105 1.00 94.25 117 TYR A N 1
ATOM 953 C CA . TYR A 1 117 ? 10.583 7.177 -14.145 1.00 94.25 117 TYR A CA 1
ATOM 954 C C . TYR A 1 117 ? 9.073 7.367 -13.961 1.00 94.25 117 TYR A C 1
ATOM 956 O O . TYR A 1 117 ? 8.327 6.390 -13.950 1.00 94.25 117 TYR A O 1
ATOM 964 N N . TYR A 1 118 ? 8.623 8.616 -13.827 1.00 93.50 118 TYR A N 1
ATOM 965 C CA . TYR A 1 118 ? 7.206 8.912 -13.623 1.00 93.50 118 TYR A CA 1
ATOM 966 C C . TYR A 1 118 ? 6.371 8.590 -14.865 1.00 93.50 118 TYR A C 1
ATOM 968 O O . TYR A 1 118 ? 5.310 7.995 -14.713 1.00 93.50 118 TYR A O 1
ATOM 976 N N . ASP A 1 119 ? 6.891 8.873 -16.063 1.00 95.69 119 ASP A N 1
ATOM 977 C CA . ASP A 1 119 ? 6.224 8.543 -17.329 1.00 95.69 119 ASP A CA 1
ATOM 978 C C . ASP A 1 119 ? 6.057 7.024 -17.490 1.00 95.69 119 ASP A C 1
ATOM 980 O O . ASP A 1 119 ? 4.987 6.536 -17.858 1.00 95.69 119 ASP A O 1
ATOM 984 N N . LEU A 1 120 ? 7.103 6.250 -17.162 1.00 96.00 120 LEU A N 1
ATOM 985 C CA . LEU A 1 120 ? 7.028 4.788 -17.150 1.00 96.00 120 LEU A CA 1
ATOM 986 C C . LEU A 1 120 ? 5.966 4.299 -16.161 1.00 96.00 120 LEU A C 1
ATOM 988 O O . LEU A 1 120 ? 5.189 3.398 -16.475 1.00 96.00 120 LEU A O 1
ATOM 992 N N . LEU A 1 121 ? 5.953 4.870 -14.957 1.00 95.06 121 LEU A N 1
ATOM 993 C CA . LEU A 1 121 ? 5.033 4.458 -13.907 1.00 95.06 121 LEU A CA 1
ATOM 994 C C . LEU A 1 121 ? 3.580 4.754 -14.295 1.00 95.06 121 LEU A C 1
ATOM 996 O O . LEU A 1 121 ? 2.738 3.871 -14.152 1.00 95.06 121 LEU A O 1
ATOM 1000 N N . GLU A 1 122 ? 3.296 5.943 -14.825 1.00 94.69 122 GLU A N 1
ATOM 1001 C CA . GLU A 1 122 ? 1.974 6.319 -15.341 1.00 94.69 122 GLU A CA 1
ATOM 1002 C C . GLU A 1 122 ? 1.520 5.347 -16.438 1.00 94.69 122 GLU A C 1
ATOM 1004 O O . GLU A 1 122 ? 0.471 4.711 -16.308 1.00 94.69 122 GLU A O 1
ATOM 1009 N N . HIS A 1 123 ? 2.376 5.108 -17.437 1.00 96.25 123 HIS A N 1
ATOM 1010 C CA . HIS A 1 123 ? 2.087 4.175 -18.525 1.00 96.25 123 HIS A CA 1
ATOM 1011 C C . HIS A 1 123 ? 1.793 2.745 -18.036 1.00 96.25 123 HIS A C 1
ATOM 1013 O O . HIS A 1 123 ? 0.880 2.075 -18.533 1.00 96.25 123 HIS A O 1
ATOM 1019 N N . LEU A 1 124 ? 2.555 2.250 -17.055 1.00 96.81 124 LEU A N 1
ATOM 1020 C CA . LEU A 1 124 ? 2.368 0.904 -16.514 1.00 96.81 124 LEU A CA 1
ATOM 1021 C C . LEU A 1 124 ? 1.126 0.797 -15.623 1.00 96.81 124 LEU A C 1
ATOM 1023 O O . LEU A 1 124 ? 0.462 -0.242 -15.666 1.00 96.81 124 LEU A O 1
ATOM 1027 N N . VAL A 1 125 ? 0.784 1.837 -14.855 1.00 95.56 125 VAL A N 1
ATOM 1028 C CA . VAL A 1 125 ? -0.457 1.888 -14.057 1.00 95.56 125 VAL A CA 1
ATOM 1029 C C . VAL A 1 125 ? -1.687 1.835 -14.963 1.00 95.56 125 VAL A C 1
ATOM 1031 O O . VAL A 1 125 ? -2.639 1.111 -14.653 1.00 95.56 125 VAL A O 1
ATOM 1034 N N . GLU A 1 126 ? -1.659 2.544 -16.093 1.00 93.94 126 GLU A N 1
ATOM 1035 C CA . GLU A 1 126 ? -2.715 2.497 -17.110 1.00 93.94 126 GLU A CA 1
ATOM 1036 C C . GLU A 1 126 ? -2.795 1.124 -17.788 1.00 93.94 126 GLU A C 1
ATOM 1038 O O . GLU A 1 126 ? -3.872 0.537 -17.897 1.00 93.94 126 GLU A O 1
ATOM 1043 N N . SER A 1 127 ? -1.648 0.569 -18.187 1.00 95.56 127 SER A N 1
ATOM 1044 C CA . SER A 1 127 ? -1.579 -0.721 -18.889 1.00 95.56 127 SER A CA 1
ATOM 1045 C C . SER A 1 127 ? -1.936 -1.921 -18.000 1.00 95.56 127 SER A C 1
ATOM 1047 O O . SER A 1 127 ? -2.318 -2.974 -18.507 1.00 95.56 127 SER A O 1
ATOM 1049 N N . ASN A 1 128 ? -1.827 -1.778 -16.675 1.00 95.44 128 ASN A N 1
ATOM 1050 C CA . ASN A 1 128 ? -2.178 -2.798 -15.679 1.00 95.44 128 ASN A CA 1
ATOM 1051 C C . ASN A 1 128 ? -3.422 -2.384 -14.873 1.00 95.44 128 ASN A C 1
AT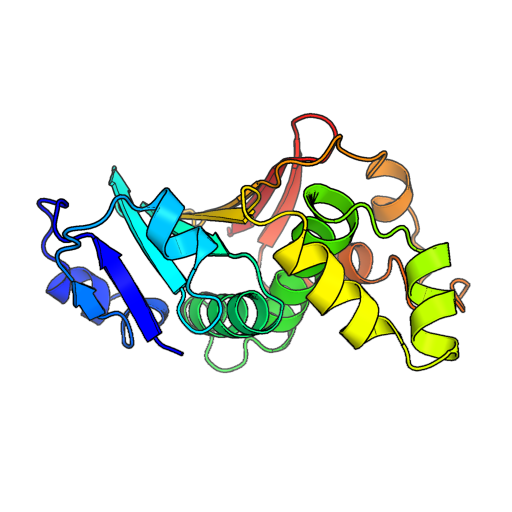OM 1053 O O . ASN A 1 128 ? -3.452 -2.511 -13.647 1.00 95.44 128 ASN A O 1
ATOM 1057 N N . ASN A 1 129 ? -4.458 -1.868 -15.541 1.00 93.50 129 ASN A N 1
ATOM 1058 C CA . ASN A 1 129 ? -5.617 -1.288 -14.858 1.00 93.50 129 ASN A CA 1
ATOM 1059 C C . ASN A 1 129 ? -6.469 -2.249 -14.020 1.00 93.50 129 ASN A C 1
ATOM 1061 O O . ASN A 1 129 ? -7.185 -1.824 -13.115 1.00 93.50 129 ASN A O 1
ATOM 1065 N N . ASN A 1 130 ? -6.330 -3.547 -14.263 1.00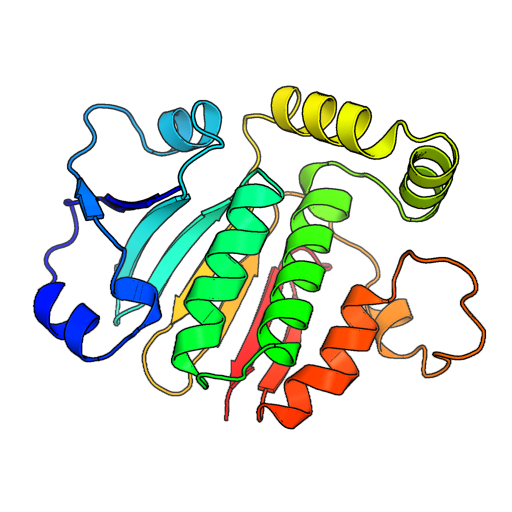 93.44 130 ASN A N 1
ATOM 1066 C CA . ASN A 1 130 ? -6.964 -4.610 -13.499 1.00 93.44 130 ASN A CA 1
ATOM 1067 C C . ASN A 1 130 ? -6.184 -5.024 -12.238 1.00 93.44 130 ASN A C 1
ATOM 1069 O O . ASN A 1 130 ? -6.657 -5.895 -11.504 1.00 93.44 130 ASN A O 1
ATOM 1073 N N . LYS A 1 131 ? -4.995 -4.454 -11.999 1.00 96.25 131 LYS A N 1
ATOM 1074 C CA . LYS A 1 131 ? -4.181 -4.733 -10.813 1.00 96.25 131 LYS A CA 1
ATOM 1075 C C . LYS A 1 131 ? -4.268 -3.600 -9.803 1.00 96.25 131 LYS A C 1
ATOM 1077 O O . LYS A 1 131 ? -4.226 -2.428 -10.166 1.00 96.25 131 LYS A O 1
ATOM 1082 N N . PHE A 1 132 ? -4.315 -3.965 -8.533 1.00 97.62 132 PHE A N 1
ATOM 1083 C CA . PHE A 1 132 ? -4.314 -3.087 -7.375 1.00 97.62 132 PHE A CA 1
ATOM 1084 C C . PHE A 1 132 ? -3.588 -3.757 -6.204 1.00 97.62 132 PHE A C 1
ATOM 1086 O O . PHE A 1 132 ? -3.298 -4.952 -6.215 1.00 97.62 132 PHE A O 1
ATOM 1093 N N . ILE A 1 133 ? -3.232 -2.963 -5.206 1.00 98.38 133 ILE A N 1
ATOM 1094 C CA . ILE A 1 133 ? -2.750 -3.438 -3.912 1.00 98.38 133 ILE A CA 1
ATOM 1095 C C . ILE A 1 133 ? -3.953 -3.483 -2.981 1.00 98.38 133 ILE A C 1
ATOM 1097 O O . ILE A 1 133 ? -4.686 -2.498 -2.872 1.00 98.38 133 ILE A O 1
ATOM 1101 N N . GLU A 1 134 ? -4.135 -4.608 -2.301 1.00 98.12 134 GLU A N 1
ATOM 1102 C CA . GLU A 1 134 ? -5.092 -4.759 -1.211 1.00 98.12 134 GLU A CA 1
ATOM 1103 C C . GLU A 1 134 ? -4.383 -4.471 0.121 1.00 98.12 134 GLU A C 1
ATOM 1105 O O . GLU A 1 134 ? -3.346 -5.067 0.425 1.00 98.12 134 GLU A O 1
ATOM 1110 N N . VAL A 1 135 ? -4.926 -3.546 0.913 1.00 98.25 135 VAL A N 1
ATOM 1111 C CA . VAL A 1 135 ? -4.410 -3.205 2.244 1.00 98.25 135 VAL A CA 1
ATOM 1112 C C . VAL A 1 135 ? -5.489 -3.463 3.287 1.00 98.25 135 VAL A C 1
ATOM 1114 O O . VAL A 1 135 ? -6.403 -2.655 3.447 1.00 98.25 135 VAL A O 1
ATOM 1117 N N . GLU A 1 136 ? -5.371 -4.560 4.033 1.00 96.81 136 GLU A N 1
ATOM 1118 C CA . GLU A 1 136 ? -6.219 -4.817 5.197 1.00 96.81 136 GLU A CA 1
ATOM 1119 C C . GLU A 1 136 ? -5.615 -4.139 6.428 1.00 96.81 136 GLU A C 1
ATOM 1121 O O . GLU A 1 136 ? -4.511 -4.478 6.847 1.00 96.81 136 GLU A O 1
ATOM 1126 N N . TYR A 1 137 ? -6.347 -3.219 7.045 1.00 95.50 137 TYR A N 1
ATOM 1127 C CA . TYR A 1 137 ? -5.978 -2.584 8.301 1.00 95.50 137 TYR A CA 1
ATOM 1128 C C . TYR A 1 137 ? -6.957 -2.974 9.405 1.00 95.50 137 TYR A C 1
ATOM 1130 O O . TYR A 1 137 ? -8.120 -2.562 9.412 1.00 95.50 137 TYR A O 1
ATOM 1138 N N . LYS A 1 138 ? -6.478 -3.776 10.356 1.00 93.75 138 LYS A N 1
ATOM 1139 C CA . LYS A 1 138 ? -7.211 -4.137 11.565 1.00 93.75 138 LYS A CA 1
ATOM 1140 C C . LYS A 1 138 ? -7.035 -3.030 12.603 1.00 93.75 138 LYS A C 1
ATOM 1142 O O . LYS A 1 138 ? -5.944 -2.848 13.143 1.00 93.75 138 LYS A O 1
ATOM 1147 N N . LEU A 1 139 ? -8.124 -2.319 12.892 1.00 88.56 139 LEU A N 1
ATOM 1148 C CA . LEU A 1 139 ? -8.122 -1.148 13.773 1.00 88.56 139 LEU A CA 1
ATOM 1149 C C . LEU A 1 139 ? -7.993 -1.519 15.262 1.00 88.56 139 LEU A C 1
ATOM 1151 O O . LEU A 1 139 ? -7.464 -0.749 16.065 1.00 88.56 139 LEU A O 1
ATOM 1155 N N . ASN A 1 140 ? -8.489 -2.696 15.649 1.00 87.00 140 ASN A N 1
ATOM 1156 C CA . ASN A 1 140 ? -8.443 -3.187 17.028 1.00 87.00 140 ASN A CA 1
ATOM 1157 C C . ASN A 1 140 ? -7.151 -3.918 17.370 1.00 87.00 140 ASN A C 1
ATOM 1159 O O . ASN A 1 140 ? -6.585 -4.620 16.532 1.00 87.00 140 ASN A O 1
ATOM 1163 N N . GLU A 1 141 ? -6.794 -3.873 18.654 1.00 84.62 141 GLU A N 1
ATOM 1164 C CA . GLU A 1 141 ? -5.595 -4.532 19.152 1.00 84.62 141 GLU A CA 1
ATOM 1165 C C . GLU A 1 141 ? -5.653 -6.079 19.073 1.00 84.62 141 GLU A C 1
ATOM 1167 O O . GLU A 1 141 ? -6.727 -6.685 19.197 1.00 84.62 141 GLU A O 1
ATOM 1172 N N . PRO A 1 142 ? -4.509 -6.747 18.832 1.00 86.75 142 PRO A N 1
ATOM 1173 C CA . PRO A 1 142 ? -3.289 -6.139 18.293 1.00 86.75 142 PRO A CA 1
ATOM 1174 C C . PRO A 1 142 ? -3.557 -5.593 16.884 1.00 86.75 142 PRO A C 1
ATOM 1176 O O . PRO A 1 142 ? -4.187 -6.290 16.067 1.00 86.75 142 PRO A O 1
ATOM 1179 N N . LYS A 1 143 ? -3.137 -4.347 16.632 1.00 90.50 143 LYS A N 1
ATOM 1180 C CA . LYS A 1 143 ? -3.237 -3.726 15.308 1.00 90.50 143 LYS A CA 1
ATOM 1181 C C . LYS A 1 143 ? -2.394 -4.522 14.320 1.00 90.50 143 LYS A C 1
ATOM 1183 O O . LYS A 1 143 ? -1.284 -4.962 14.616 1.00 90.50 143 LYS A O 1
ATOM 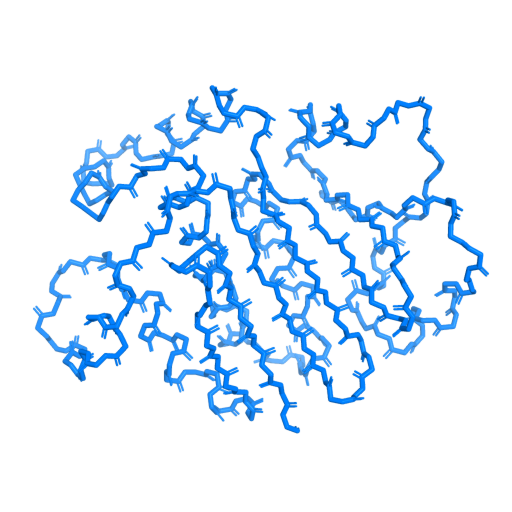1188 N N . GLU A 1 144 ? -2.931 -4.703 13.123 1.00 94.56 144 GLU A N 1
ATOM 1189 C CA . GLU A 1 144 ? -2.266 -5.454 12.062 1.00 94.56 144 GLU A CA 1
ATOM 1190 C C . GLU A 1 144 ? -2.554 -4.797 10.717 1.00 94.56 144 GLU A C 1
ATOM 1192 O O . GLU A 1 144 ? -3.695 -4.424 10.434 1.00 94.56 144 GLU A O 1
ATOM 1197 N N . ILE A 1 145 ? -1.520 -4.661 9.892 1.00 96.62 145 ILE A N 1
ATOM 1198 C CA . ILE A 1 145 ? -1.638 -4.223 8.503 1.00 96.62 145 ILE A CA 1
ATOM 1199 C C . ILE A 1 145 ? -1.201 -5.385 7.622 1.00 96.62 145 ILE A C 1
ATOM 1201 O O . ILE A 1 145 ? -0.102 -5.913 7.787 1.00 96.62 145 ILE A O 1
ATOM 1205 N N . ARG A 1 146 ? -2.040 -5.775 6.668 1.00 97.88 146 ARG A N 1
ATOM 1206 C CA . ARG A 1 146 ? -1.688 -6.745 5.633 1.00 97.88 146 ARG A CA 1
ATOM 1207 C C . ARG A 1 146 ? -1.691 -6.048 4.295 1.00 97.88 146 ARG A C 1
ATOM 1209 O O . ARG A 1 146 ? -2.683 -5.428 3.936 1.00 97.88 146 ARG A O 1
ATOM 1216 N N . ILE A 1 147 ? -0.592 -6.166 3.573 1.00 98.31 147 ILE A N 1
ATOM 1217 C CA . ILE A 1 147 ? -0.432 -5.631 2.228 1.00 98.31 147 ILE A CA 1
ATOM 1218 C C . ILE A 1 147 ? -0.331 -6.829 1.296 1.00 98.31 147 ILE A C 1
ATOM 1220 O O . ILE A 1 147 ? 0.441 -7.752 1.566 1.00 98.31 147 ILE A O 1
ATOM 1224 N N . LYS A 1 148 ? -1.125 -6.835 0.232 1.00 98.38 148 LYS A N 1
ATOM 1225 C CA . LYS A 1 148 ? -1.094 -7.876 -0.787 1.00 98.38 148 LYS A CA 1
ATOM 1226 C C . LYS A 1 148 ? -1.070 -7.259 -2.177 1.00 98.38 148 LYS A C 1
ATOM 1228 O O . LYS A 1 148 ? -1.940 -6.456 -2.512 1.00 98.38 148 LYS A O 1
ATOM 1233 N N . ASP A 1 149 ? -0.089 -7.656 -2.973 1.00 97.94 149 ASP A N 1
ATOM 1234 C CA . ASP A 1 149 ? -0.016 -7.352 -4.399 1.00 97.94 149 ASP A CA 1
ATOM 1235 C C . ASP A 1 149 ? -0.472 -8.546 -5.256 1.00 97.94 149 ASP A C 1
ATOM 1237 O O . ASP A 1 149 ? -0.772 -9.636 -4.760 1.00 97.94 149 ASP A O 1
ATOM 1241 N N . GLN A 1 150 ? -0.578 -8.311 -6.562 1.00 97.31 150 GLN A N 1
ATOM 1242 C CA . GLN A 1 150 ? -0.987 -9.286 -7.576 1.00 97.31 150 GLN A CA 1
ATOM 1243 C C . GLN A 1 150 ? 0.188 -9.666 -8.495 1.00 97.31 150 GLN A C 1
ATOM 1245 O O . GLN A 1 150 ? -0.013 -10.009 -9.666 1.00 97.31 150 GLN A O 1
ATOM 1250 N N . GLY A 1 151 ? 1.416 -9.550 -7.985 1.00 94.25 151 GLY A N 1
ATOM 1251 C CA . GLY A 1 151 ? 2.643 -9.937 -8.662 1.00 94.25 151 GLY A CA 1
ATOM 1252 C C . GLY A 1 151 ? 2.971 -11.422 -8.541 1.00 94.25 151 GLY A C 1
ATOM 1253 O O . GLY A 1 151 ? 2.179 -12.241 -8.081 1.00 94.25 151 GLY A O 1
ATOM 1254 N N . GLU A 1 152 ? 4.184 -11.770 -8.967 1.00 92.00 152 GLU A N 1
ATOM 1255 C CA . GLU A 1 152 ? 4.708 -13.146 -8.924 1.00 92.00 152 GLU A CA 1
ATOM 1256 C C . GLU A 1 152 ? 5.491 -13.447 -7.633 1.00 92.00 152 GLU A C 1
ATOM 1258 O O . GLU A 1 152 ? 5.900 -14.584 -7.402 1.00 92.00 152 GLU A O 1
ATOM 1263 N N . GLY A 1 153 ? 5.675 -12.440 -6.774 1.00 87.62 153 GLY A N 1
ATOM 1264 C CA . GLY A 1 153 ? 6.516 -12.519 -5.585 1.00 87.62 153 GLY A CA 1
ATOM 1265 C C . GLY A 1 153 ? 7.995 -12.264 -5.883 1.00 87.62 153 GLY A C 1
ATOM 1266 O O . GLY A 1 153 ? 8.388 -11.974 -7.013 1.00 87.62 153 GLY A O 1
ATOM 1267 N N . PHE A 1 154 ? 8.827 -12.330 -4.843 1.00 84.06 154 PHE A N 1
ATOM 1268 C CA . PHE A 1 154 ? 10.270 -12.103 -4.942 1.00 84.06 154 PHE A CA 1
ATOM 1269 C C . PHE A 1 154 ? 11.025 -12.758 -3.777 1.00 84.06 154 PHE A C 1
ATOM 1271 O O . PHE A 1 154 ? 10.465 -13.016 -2.708 1.00 84.06 154 PHE A O 1
ATOM 1278 N N . CYS A 1 155 ? 12.328 -12.997 -3.960 1.00 80.38 155 CYS A N 1
ATOM 1279 C CA . CYS A 1 155 ? 13.211 -13.563 -2.934 1.00 80.38 155 CYS A CA 1
ATOM 1280 C C . CYS A 1 155 ? 13.571 -12.524 -1.853 1.00 80.38 155 CYS A C 1
ATOM 1282 O O . CYS A 1 155 ? 14.710 -12.061 -1.752 1.00 80.38 155 CYS A O 1
ATOM 1284 N N . TYR A 1 156 ? 12.588 -12.146 -1.036 1.00 79.56 156 TYR A N 1
ATOM 1285 C CA . TYR A 1 156 ? 12.696 -11.085 -0.031 1.00 79.56 156 TYR A CA 1
ATOM 1286 C C . TYR A 1 156 ? 13.760 -11.340 1.050 1.00 79.56 156 TYR A C 1
ATOM 1288 O O . TYR A 1 156 ? 14.252 -10.391 1.662 1.00 79.56 156 TYR A O 1
ATOM 1296 N N . GLN A 1 157 ? 14.148 -12.600 1.292 1.00 77.50 157 GLN A N 1
ATOM 1297 C CA . GLN A 1 157 ? 15.117 -12.951 2.338 1.00 77.50 157 GLN A CA 1
ATOM 1298 C C . GLN A 1 157 ? 16.493 -12.309 2.110 1.00 77.50 157 GLN A C 1
ATOM 1300 O O . GLN A 1 157 ? 17.182 -11.991 3.080 1.00 77.50 157 GLN A O 1
ATOM 1305 N N . HIS A 1 158 ? 16.883 -12.079 0.852 1.00 71.44 158 HIS A N 1
ATOM 1306 C CA . HIS A 1 158 ? 18.153 -11.424 0.527 1.00 71.44 158 HIS A CA 1
ATOM 1307 C C . HIS A 1 158 ? 18.192 -9.957 0.972 1.00 71.44 158 HIS A C 1
ATOM 1309 O O . HIS A 1 158 ? 19.260 -9.450 1.298 1.00 71.44 158 HIS A O 1
ATOM 1315 N N . TYR A 1 159 ? 17.034 -9.296 1.050 1.00 71.75 159 TYR A N 1
ATOM 1316 C CA . TYR A 1 159 ? 16.930 -7.879 1.402 1.00 71.75 159 TYR A CA 1
ATOM 1317 C C . TYR A 1 159 ? 16.798 -7.640 2.911 1.00 71.75 159 TYR A C 1
ATOM 1319 O O . TYR A 1 159 ? 17.211 -6.594 3.398 1.00 71.75 159 TYR A O 1
ATOM 1327 N N . ILE A 1 160 ? 16.255 -8.604 3.665 1.00 68.94 160 ILE A N 1
ATOM 1328 C CA . ILE A 1 160 ? 16.122 -8.499 5.131 1.00 68.94 160 ILE A CA 1
ATOM 1329 C C . ILE A 1 160 ? 17.476 -8.682 5.834 1.00 68.94 160 ILE A C 1
ATOM 1331 O O . ILE A 1 160 ? 17.730 -8.033 6.843 1.00 68.94 160 ILE A O 1
ATOM 1335 N N . ASN A 1 161 ? 18.347 -9.547 5.303 1.00 59.91 161 ASN A N 1
ATOM 1336 C CA . ASN A 1 161 ? 19.628 -9.899 5.930 1.00 59.91 161 ASN A CA 1
ATOM 1337 C C . ASN A 1 161 ? 20.802 -8.994 5.519 1.00 59.91 161 ASN A C 1
ATOM 1339 O O . ASN A 1 161 ? 21.911 -9.163 6.026 1.00 59.91 161 ASN A O 1
ATOM 1343 N N . ALA A 1 162 ? 20.585 -8.059 4.593 1.00 55.38 162 ALA A N 1
ATOM 1344 C CA . ALA A 1 162 ? 21.597 -7.094 4.187 1.00 55.38 162 ALA A CA 1
ATOM 1345 C C . ALA A 1 162 ? 21.736 -6.016 5.278 1.00 55.38 162 ALA A C 1
ATOM 1347 O O . ALA A 1 162 ? 21.055 -4.992 5.235 1.00 55.38 162 ALA A O 1
ATOM 1348 N N . ASN A 1 163 ? 22.602 -6.274 6.264 1.00 45.91 163 ASN A N 1
ATOM 1349 C CA . ASN A 1 163 ? 22.952 -5.345 7.349 1.00 45.91 163 ASN A CA 1
ATOM 1350 C C . ASN A 1 163 ? 23.753 -4.116 6.872 1.00 45.91 163 ASN A C 1
ATOM 1352 O O . ASN A 1 163 ? 23.969 -3.192 7.653 1.00 45.91 163 ASN A O 1
ATOM 1356 N N . ASP A 1 164 ? 24.161 -4.077 5.604 1.00 45.84 164 ASP A N 1
ATOM 1357 C CA . ASP A 1 164 ? 25.003 -3.013 5.069 1.00 45.84 164 ASP A CA 1
ATOM 1358 C C . ASP A 1 164 ? 24.150 -1.916 4.421 1.00 45.84 164 ASP A C 1
ATOM 1360 O O . ASP A 1 164 ? 23.823 -1.934 3.229 1.00 45.84 164 ASP A O 1
ATOM 1364 N N . ILE A 1 165 ? 23.793 -0.924 5.240 1.00 50.31 165 ILE A N 1
ATOM 1365 C CA . ILE A 1 165 ? 23.296 0.380 4.768 1.00 50.31 165 ILE A CA 1
ATOM 1366 C C . ILE A 1 165 ? 24.415 1.124 4.006 1.00 50.31 165 ILE A C 1
ATOM 1368 O O . ILE A 1 165 ? 24.125 1.968 3.158 1.00 50.31 165 ILE A O 1
ATOM 1372 N N . GLU A 1 166 ? 25.684 0.799 4.282 1.00 45.56 166 GLU A N 1
ATOM 1373 C CA . GLU A 1 166 ? 26.853 1.533 3.782 1.00 45.56 166 GLU A CA 1
ATOM 1374 C C . GLU A 1 166 ? 27.257 1.193 2.335 1.00 45.56 166 GLU A C 1
ATOM 1376 O O . GLU A 1 166 ? 27.729 2.091 1.642 1.00 45.56 166 GLU A O 1
ATOM 1381 N N . ASP A 1 167 ? 27.008 -0.023 1.831 1.00 40.78 167 ASP A N 1
ATOM 1382 C CA . ASP A 1 167 ? 27.551 -0.466 0.526 1.00 40.78 167 ASP A CA 1
ATOM 1383 C C . ASP A 1 167 ? 26.577 -0.364 -0.667 1.00 40.78 167 ASP A C 1
ATOM 1385 O O . ASP A 1 167 ? 26.960 -0.548 -1.824 1.00 40.78 167 ASP A O 1
ATOM 1389 N N . ASN A 1 168 ? 25.307 -0.018 -0.433 1.00 41.28 168 ASN A N 1
ATOM 1390 C CA . ASN A 1 168 ? 24.323 0.114 -1.512 1.00 41.28 168 ASN A CA 1
ATOM 1391 C C . ASN A 1 168 ? 24.239 1.564 -2.008 1.00 41.28 168 ASN A C 1
ATOM 1393 O O . ASN A 1 168 ? 23.376 2.348 -1.595 1.00 41.28 168 ASN A O 1
ATOM 1397 N N . ALA A 1 169 ? 25.137 1.908 -2.934 1.00 39.03 169 ALA A N 1
ATOM 1398 C CA . ALA A 1 169 ? 25.108 3.146 -3.725 1.00 39.03 169 ALA A CA 1
ATOM 1399 C C . ALA A 1 169 ? 23.896 3.242 -4.686 1.00 39.03 169 ALA A C 1
ATOM 1401 O O . ALA A 1 169 ? 23.714 4.249 -5.369 1.00 39.03 169 ALA A O 1
ATOM 1402 N N . THR A 1 170 ? 23.050 2.214 -4.733 1.00 45.53 170 THR A N 1
ATOM 1403 C CA . THR A 1 170 ? 21.803 2.145 -5.498 1.00 45.53 170 THR A CA 1
ATOM 1404 C C . THR A 1 170 ? 20.602 2.500 -4.612 1.00 45.53 170 THR A C 1
ATOM 1406 O O . THR A 1 170 ? 20.428 1.975 -3.515 1.00 45.53 170 THR A O 1
ATOM 1409 N N . TYR A 1 171 ? 19.750 3.414 -5.088 1.00 45.78 171 TYR A N 1
ATOM 1410 C CA . TYR A 1 171 ? 18.559 3.901 -4.370 1.00 45.78 171 TYR A CA 1
ATOM 1411 C C . TYR A 1 171 ? 17.487 2.811 -4.154 1.00 45.78 171 TYR A C 1
ATOM 1413 O O . TYR A 1 171 ? 16.640 2.924 -3.269 1.00 45.78 171 TYR A O 1
ATOM 1421 N N . SER A 1 172 ? 17.524 1.743 -4.946 1.00 52.78 172 SER A N 1
ATOM 1422 C CA . SER A 1 172 ? 16.591 0.614 -4.922 1.00 52.78 172 SER A CA 1
ATOM 1423 C C . SER A 1 172 ? 16.908 -0.412 -3.822 1.00 52.78 172 SER A C 1
ATOM 1425 O O . SER A 1 172 ? 18.052 -0.839 -3.695 1.00 52.78 172 SER A O 1
ATOM 1427 N N . GLY A 1 173 ? 15.897 -0.874 -3.076 1.00 59.56 173 GLY A N 1
ATOM 1428 C CA . GLY A 1 173 ? 16.040 -1.924 -2.050 1.00 59.56 173 GLY A CA 1
ATOM 1429 C C . GLY A 1 173 ? 16.160 -1.417 -0.607 1.00 59.56 173 GLY A C 1
ATOM 1430 O O . GLY A 1 173 ? 16.014 -2.203 0.330 1.00 59.56 173 GLY A O 1
ATOM 1431 N N . ARG A 1 174 ? 16.312 -0.100 -0.407 1.00 72.38 174 ARG A N 1
ATOM 1432 C CA . ARG A 1 174 ? 16.314 0.509 0.933 1.00 72.38 174 ARG A CA 1
ATOM 1433 C C . ARG A 1 174 ? 14.950 0.469 1.608 1.00 72.38 174 ARG A C 1
ATOM 1435 O O . ARG A 1 174 ? 14.909 0.491 2.824 1.00 72.38 174 ARG A O 1
ATOM 1442 N N . GLY A 1 175 ? 13.843 0.357 0.872 1.00 78.75 175 GLY A N 1
ATOM 1443 C CA . GLY A 1 175 ? 12.504 0.366 1.469 1.00 78.75 175 GLY A CA 1
ATOM 1444 C C . GLY A 1 175 ? 12.286 -0.723 2.529 1.00 78.75 175 GLY A C 1
ATOM 1445 O O . GLY A 1 175 ? 11.782 -0.446 3.615 1.00 78.75 175 GLY A O 1
ATOM 1446 N N . ILE A 1 176 ? 12.753 -1.951 2.261 1.00 83.44 176 ILE A N 1
ATOM 1447 C CA . ILE A 1 176 ? 12.696 -3.068 3.224 1.00 83.44 176 ILE A CA 1
ATOM 1448 C C . ILE A 1 176 ? 13.652 -2.829 4.403 1.00 83.44 176 ILE A C 1
ATOM 1450 O O . ILE A 1 176 ? 13.308 -3.155 5.537 1.00 83.44 176 ILE A O 1
ATOM 1454 N N . GLN A 1 177 ? 14.818 -2.228 4.156 1.00 81.31 177 GLN A N 1
ATOM 1455 C CA . GLN A 1 177 ? 15.799 -1.892 5.195 1.00 81.31 177 GLN A CA 1
ATOM 1456 C C . GLN A 1 177 ? 15.321 -0.744 6.099 1.00 81.31 177 GLN A C 1
ATOM 1458 O O . GLN A 1 177 ? 15.448 -0.801 7.317 1.00 81.31 177 GLN A O 1
ATOM 1463 N N . ILE A 1 178 ? 14.716 0.296 5.525 1.00 83.62 178 ILE A N 1
ATOM 1464 C CA . ILE A 1 178 ? 14.078 1.387 6.264 1.00 83.62 178 ILE A CA 1
ATOM 1465 C C . ILE A 1 178 ? 12.990 0.790 7.149 1.00 83.62 178 ILE A C 1
ATOM 1467 O O . ILE A 1 178 ? 12.980 1.037 8.350 1.00 83.62 178 ILE A O 1
ATOM 1471 N N . ALA A 1 179 ? 12.126 -0.060 6.590 1.00 86.00 179 ALA A N 1
ATOM 1472 C CA . ALA A 1 179 ? 11.099 -0.737 7.365 1.00 86.00 179 ALA A CA 1
ATOM 1473 C C . ALA A 1 179 ? 11.689 -1.613 8.487 1.00 86.00 179 ALA A C 1
ATOM 1475 O O . ALA A 1 179 ? 11.157 -1.603 9.595 1.00 86.00 179 ALA A O 1
ATOM 1476 N N . SER A 1 180 ? 12.795 -2.331 8.254 1.00 84.25 180 SER A N 1
ATOM 1477 C CA . SER A 1 180 ? 13.428 -3.181 9.279 1.00 84.25 180 SER A CA 1
ATOM 1478 C C . SER A 1 180 ? 14.063 -2.393 10.418 1.00 84.25 180 SER A C 1
ATOM 1480 O O . SER A 1 180 ? 14.079 -2.882 11.546 1.00 84.25 180 SER A O 1
ATOM 1482 N N . VAL A 1 181 ? 14.511 -1.164 10.164 1.00 83.50 181 VAL A N 1
ATOM 1483 C CA . VAL A 1 181 ? 15.072 -0.274 11.190 1.00 83.50 181 VAL A CA 1
ATOM 1484 C C . VAL A 1 181 ? 13.989 0.542 11.901 1.00 83.50 181 VAL A C 1
ATOM 1486 O O . VAL A 1 181 ? 14.052 0.740 13.116 1.00 83.50 181 VAL A O 1
ATOM 1489 N N . GLU A 1 182 ? 12.993 1.040 11.171 1.00 84.75 182 GLU A N 1
ATOM 1490 C CA . GLU A 1 182 ? 12.025 2.013 11.685 1.00 84.75 182 GLU A CA 1
ATOM 1491 C C . GLU A 1 182 ? 10.771 1.379 12.306 1.00 84.75 182 GLU A C 1
ATOM 1493 O O . GLU A 1 182 ? 10.227 1.928 13.270 1.00 84.75 182 GLU A O 1
ATOM 1498 N N . LEU A 1 183 ? 10.302 0.222 11.820 1.00 87.06 183 LEU A N 1
ATOM 1499 C CA . LEU A 1 183 ? 9.123 -0.444 12.395 1.00 87.06 183 LEU A CA 1
ATOM 1500 C C . LEU A 1 183 ? 9.342 -0.898 13.849 1.00 87.06 183 LEU A C 1
ATOM 1502 O O . LEU A 1 183 ? 8.467 -0.615 14.672 1.00 87.06 183 LEU A O 1
ATOM 1506 N N . PRO A 1 184 ? 10.502 -1.463 14.245 1.00 86.44 184 PRO A N 1
ATOM 1507 C CA . PRO A 1 184 ? 10.746 -1.817 15.645 1.00 86.44 184 PRO A CA 1
ATOM 1508 C C . PRO A 1 184 ? 10.672 -0.623 16.605 1.00 86.44 184 PRO A C 1
ATOM 1510 O O . PRO A 1 184 ? 10.210 -0.765 17.736 1.00 86.44 184 PRO A O 1
ATOM 1513 N N . LYS A 1 185 ? 11.046 0.584 16.154 1.00 84.44 185 LYS A N 1
ATOM 1514 C CA . LYS A 1 185 ? 10.912 1.820 16.954 1.00 84.44 185 LYS A CA 1
ATOM 1515 C C . LYS A 1 185 ? 9.450 2.181 17.235 1.00 84.44 185 LYS A C 1
ATOM 1517 O O . LYS A 1 185 ? 9.168 2.888 18.197 1.00 84.44 185 LYS A O 1
ATOM 1522 N N . ASN A 1 186 ? 8.531 1.674 16.416 1.00 82.44 186 ASN A N 1
ATOM 1523 C CA . ASN A 1 186 ? 7.085 1.802 16.565 1.00 82.44 186 ASN A CA 1
ATOM 1524 C C . ASN A 1 186 ? 6.451 0.542 17.186 1.00 82.44 186 ASN A C 1
ATOM 1526 O O . ASN A 1 186 ? 5.245 0.354 17.051 1.00 82.44 186 ASN A O 1
ATOM 1530 N N . LYS A 1 187 ? 7.251 -0.317 17.845 1.00 88.44 187 LYS A N 1
ATOM 1531 C CA . LYS A 1 187 ? 6.822 -1.617 18.393 1.00 88.44 187 LYS A CA 1
ATOM 1532 C C . LYS A 1 187 ? 6.117 -2.487 17.353 1.00 88.44 187 LYS A C 1
ATOM 1534 O O . LYS A 1 187 ? 5.096 -3.107 17.626 1.00 88.44 187 LYS A O 1
ATOM 1539 N N . ALA A 1 188 ? 6.641 -2.469 16.133 1.00 90.19 188 ALA A N 1
ATOM 1540 C CA . ALA A 1 188 ? 6.089 -3.216 15.025 1.00 90.19 188 ALA A CA 1
ATOM 1541 C C . ALA A 1 188 ? 7.128 -4.161 14.430 1.00 90.19 188 ALA A C 1
ATOM 1543 O O . ALA A 1 188 ? 8.312 -3.836 14.317 1.00 90.19 188 ALA A O 1
ATOM 1544 N N . THR A 1 189 ? 6.664 -5.324 13.993 1.00 90.88 189 THR A N 1
ATOM 1545 C CA . THR A 1 189 ? 7.450 -6.278 13.210 1.00 90.88 189 THR A CA 1
ATOM 1546 C C . THR A 1 189 ? 6.743 -6.556 11.896 1.00 90.88 189 THR A C 1
ATOM 1548 O O . THR A 1 189 ? 5.534 -6.359 11.789 1.00 90.88 189 THR A O 1
ATOM 1551 N N . PHE A 1 190 ? 7.474 -7.010 10.880 1.00 92.25 190 PHE A N 1
ATOM 1552 C CA . PHE A 1 190 ? 6.862 -7.418 9.621 1.00 92.25 190 PHE A CA 1
ATOM 1553 C C . PHE A 1 190 ? 7.421 -8.736 9.103 1.00 92.25 190 PHE A C 1
ATOM 1555 O O . PHE A 1 190 ? 8.571 -9.090 9.372 1.00 92.25 190 PHE A O 1
ATOM 1562 N N . LYS A 1 191 ? 6.600 -9.461 8.339 1.00 92.88 191 LYS A N 1
ATOM 1563 C CA . LYS A 1 191 ? 6.970 -10.717 7.679 1.00 92.88 191 LYS A CA 1
ATOM 1564 C C . LYS A 1 191 ? 6.313 -10.824 6.310 1.00 92.88 191 LYS A C 1
ATOM 1566 O O . LYS A 1 191 ? 5.134 -10.510 6.156 1.00 92.88 191 LYS A O 1
ATOM 1571 N N . TYR A 1 192 ? 7.077 -11.305 5.335 1.00 93.62 192 TYR A N 1
ATOM 1572 C CA . TYR A 1 192 ? 6.548 -11.695 4.032 1.00 93.62 192 TYR A CA 1
ATOM 1573 C C . TYR A 1 192 ? 6.033 -13.141 4.053 1.00 93.62 192 TYR A C 1
ATOM 1575 O O . TYR A 1 192 ? 6.557 -14.005 4.760 1.00 93.62 192 TYR A O 1
ATOM 1583 N N . HIS A 1 193 ? 5.006 -13.385 3.249 1.00 94.56 193 HIS A N 1
ATOM 1584 C CA . HIS A 1 193 ? 4.266 -14.627 3.060 1.00 94.56 193 HIS A CA 1
ATOM 1585 C C . HIS A 1 193 ? 3.945 -14.804 1.566 1.00 94.56 193 HIS A C 1
ATOM 1587 O O . HIS A 1 193 ? 4.205 -13.909 0.763 1.00 94.56 193 HIS A O 1
ATOM 1593 N N . GLU A 1 194 ? 3.378 -15.957 1.186 1.00 94.19 194 GLU A N 1
ATOM 1594 C CA . GLU A 1 194 ? 2.892 -16.218 -0.186 1.00 94.19 194 GLU A CA 1
ATOM 1595 C C . GLU A 1 194 ? 3.959 -15.913 -1.265 1.00 94.19 194 GLU A C 1
ATOM 1597 O O . GLU A 1 194 ? 3.692 -15.267 -2.273 1.00 94.19 194 GLU A O 1
ATOM 1602 N N . GLY A 1 195 ? 5.209 -16.327 -1.017 1.00 89.69 195 GLY A N 1
ATOM 1603 C CA . GLY A 1 195 ? 6.322 -16.103 -1.951 1.00 89.69 195 GLY A CA 1
ATOM 1604 C C . GLY A 1 195 ? 6.768 -14.641 -2.091 1.00 89.69 195 GLY A C 1
ATOM 1605 O O . GLY A 1 195 ? 7.484 -14.320 -3.030 1.00 89.69 195 GLY A O 1
ATOM 1606 N N . GLY A 1 196 ? 6.360 -13.755 -1.177 1.00 90.81 196 GLY A N 1
ATOM 1607 C CA . GLY A 1 196 ? 6.702 -12.329 -1.203 1.00 90.81 196 GLY A CA 1
ATOM 1608 C C . GLY A 1 196 ? 5.572 -11.413 -1.680 1.00 90.81 196 GLY A C 1
ATOM 1609 O O . GLY A 1 196 ? 5.737 -10.206 -1.601 1.00 90.81 196 GLY A O 1
ATOM 1610 N N . THR A 1 197 ? 4.430 -11.963 -2.107 1.00 95.31 197 THR A N 1
ATOM 1611 C CA . THR A 1 197 ? 3.250 -11.185 -2.560 1.00 95.31 197 THR A CA 1
ATOM 1612 C C . THR A 1 197 ? 2.373 -10.671 -1.420 1.00 95.31 197 THR A C 1
ATOM 1614 O O . THR A 1 197 ? 1.446 -9.888 -1.625 1.00 95.31 197 THR A O 1
ATOM 1617 N N . LYS A 1 198 ? 2.616 -11.153 -0.197 1.00 97.25 198 LYS A N 1
ATOM 1618 C CA . LYS A 1 198 ? 1.869 -10.763 0.993 1.00 97.25 198 LYS A CA 1
ATOM 1619 C C . LYS A 1 198 ? 2.817 -10.364 2.102 1.00 97.25 198 LYS A C 1
ATOM 1621 O O . LYS A 1 198 ? 3.704 -11.127 2.468 1.00 97.25 198 LYS A O 1
ATOM 1626 N N . LEU A 1 199 ? 2.572 -9.208 2.691 1.00 96.38 199 LEU A N 1
ATOM 1627 C CA . LEU A 1 199 ? 3.305 -8.670 3.823 1.00 96.38 199 LEU A CA 1
ATOM 1628 C C . LEU A 1 199 ? 2.348 -8.471 4.993 1.00 96.38 199 LEU A C 1
ATOM 1630 O O . LEU A 1 199 ? 1.266 -7.919 4.822 1.00 96.38 199 LEU A O 1
ATOM 1634 N N . ILE A 1 200 ? 2.745 -8.907 6.183 1.00 97.00 200 ILE A N 1
ATOM 1635 C CA . ILE A 1 200 ? 1.996 -8.678 7.419 1.00 97.00 200 ILE A CA 1
ATOM 1636 C C . ILE A 1 200 ? 2.874 -7.855 8.352 1.00 97.00 200 ILE A C 1
ATOM 1638 O O . ILE A 1 200 ? 3.993 -8.270 8.647 1.00 97.00 200 ILE A O 1
ATOM 1642 N N . ILE A 1 201 ? 2.364 -6.714 8.808 1.00 95.75 201 ILE A N 1
ATOM 1643 C CA . ILE A 1 201 ? 2.961 -5.845 9.822 1.00 95.75 201 ILE A CA 1
ATOM 1644 C C . ILE A 1 201 ? 2.114 -5.968 11.090 1.00 95.75 201 ILE A C 1
ATOM 1646 O O . ILE A 1 201 ? 0.918 -5.675 11.061 1.00 95.75 201 ILE A O 1
ATOM 1650 N N . GLN A 1 202 ? 2.723 -6.404 12.187 1.00 94.38 202 GLN A N 1
ATOM 1651 C CA . GLN A 1 202 ? 2.072 -6.601 13.483 1.00 94.38 202 GLN A CA 1
ATOM 1652 C C . GLN A 1 202 ? 2.612 -5.584 14.479 1.00 94.38 202 GLN A C 1
ATOM 1654 O O . GLN A 1 202 ? 3.827 -5.401 14.546 1.00 94.38 202 GLN A O 1
ATOM 1659 N N . PHE A 1 203 ? 1.717 -4.942 15.225 1.00 91.06 203 PHE A N 1
ATOM 1660 C CA . PHE A 1 203 ? 2.050 -3.983 16.275 1.00 91.06 203 PHE A CA 1
ATOM 1661 C C . PHE A 1 203 ? 1.781 -4.613 17.649 1.00 91.06 203 PHE A C 1
ATOM 1663 O O . PHE A 1 203 ? 0.756 -5.283 17.815 1.00 91.06 203 PHE A O 1
ATOM 1670 N N . ASP A 1 204 ? 2.705 -4.408 18.591 1.00 82.44 204 ASP A N 1
ATOM 1671 C CA . ASP A 1 204 ? 2.634 -4.905 19.976 1.00 82.44 204 ASP A CA 1
ATOM 1672 C C . ASP A 1 204 ? 1.828 -3.991 20.916 1.00 82.44 204 ASP A C 1
ATOM 1674 O O . ASP A 1 204 ? 1.963 -2.743 20.819 1.00 82.44 204 ASP A O 1
#